Protein AF-0000000082699876 (afdb_homodimer)

Structure (mmCIF, N/CA/C/O backbone):
data_AF-0000000082699876-model_v1
#
loop_
_entity.id
_entity.type
_entity.pdbx_description
1 polymer 'Avidin-related protein 4/5-like'
#
loop_
_atom_site.group_PDB
_atom_site.id
_atom_site.type_symbol
_atom_site.label_atom_id
_atom_site.label_alt_id
_atom_site.label_comp_id
_atom_site.label_asym_id
_atom_site.label_entity_id
_atom_site.label_seq_id
_atom_site.pdbx_PDB_ins_code
_atom_site.Cartn_x
_atom_site.Cartn_y
_atom_site.Cartn_z
_atom_site.occupancy
_atom_site.B_iso_or_equiv
_atom_site.auth_seq_id
_atom_site.auth_comp_id
_atom_site.auth_asym_id
_atom_site.auth_atom_id
_atom_site.pdbx_PDB_model_num
ATOM 1 N N . MET A 1 1 ? -11.57 83.875 20.734 1 40.06 1 MET A N 1
ATOM 2 C CA . MET A 1 1 ? -11.852 82.5 21.109 1 40.06 1 MET A CA 1
ATOM 3 C C . MET A 1 1 ? -11.359 81.5 20.016 1 40.06 1 MET A C 1
ATOM 5 O O . MET A 1 1 ? -11.867 81.562 18.906 1 40.06 1 MET A O 1
ATOM 9 N N . VAL A 1 2 ? -9.969 81.25 19.984 1 51.59 2 VAL A N 1
ATOM 10 C CA . VAL A 1 2 ? -9.18 80.438 19.047 1 51.59 2 VAL A CA 1
ATOM 11 C C . VAL A 1 2 ? -9.547 79 19.203 1 51.59 2 VAL A C 1
ATOM 13 O O . VAL A 1 2 ? -9.469 78.438 20.297 1 51.59 2 VAL A O 1
ATOM 16 N N . CYS A 1 3 ? -10.578 78.5 18.5 1 47.03 3 CYS A N 1
ATOM 17 C CA . CYS A 1 3 ? -10.992 77.125 18.391 1 47.03 3 CYS A CA 1
ATOM 18 C C . CYS A 1 3 ? -9.828 76.25 17.953 1 47.03 3 CYS A C 1
ATOM 20 O O . CYS A 1 3 ? -9.312 76.375 16.844 1 47.03 3 CYS A O 1
ATOM 22 N N . MET A 1 4 ? -8.977 75.812 18.906 1 51.44 4 MET A N 1
ATOM 23 C CA . MET A 1 4 ? -7.906 74.875 18.625 1 51.44 4 MET A CA 1
ATOM 24 C C . MET A 1 4 ? -8.469 73.562 18.078 1 51.44 4 MET A C 1
ATOM 26 O O . MET A 1 4 ? -9.32 72.938 18.719 1 51.44 4 MET A O 1
ATOM 30 N N . PHE A 1 5 ? -8.602 73.375 16.766 1 53.78 5 PHE A N 1
ATOM 31 C CA . PHE A 1 5 ? -8.891 72.062 16.109 1 53.78 5 PHE A CA 1
ATOM 32 C C . PHE A 1 5 ? -7.887 71 16.547 1 53.78 5 PHE A C 1
ATOM 34 O O . PHE A 1 5 ? -6.68 71.188 16.391 1 53.78 5 PHE A O 1
ATOM 41 N N . GLN A 1 6 ? -8.242 70.25 17.562 1 56.78 6 GLN A N 1
ATOM 42 C CA . GLN A 1 6 ? -7.434 69.062 17.922 1 56.78 6 GLN A CA 1
ATOM 43 C C . GLN A 1 6 ? -7.445 68 16.797 1 56.78 6 GLN A C 1
ATOM 45 O O . GLN A 1 6 ? -8.508 67.625 16.344 1 56.78 6 GLN A O 1
ATOM 50 N N . LEU A 1 7 ? -6.418 68 15.945 1 53.34 7 LEU A N 1
ATOM 51 C CA . LEU A 1 7 ? -6.195 66.875 15 1 53.34 7 LEU A CA 1
ATOM 52 C C . LEU A 1 7 ? -6.07 65.562 15.734 1 53.34 7 LEU A C 1
ATOM 54 O O . LEU A 1 7 ? -5.156 65.375 16.547 1 53.34 7 LEU A O 1
ATOM 58 N N . SER A 1 8 ? -7.188 64.875 15.961 1 60.28 8 SER A N 1
ATOM 59 C CA . SER A 1 8 ? -7.082 63.5 16.453 1 60.28 8 SER A CA 1
ATOM 60 C C . SER A 1 8 ? -6.324 62.625 15.453 1 60.28 8 SER A C 1
ATOM 62 O O . SER A 1 8 ? -6.715 62.531 14.297 1 60.28 8 SER A O 1
ATOM 64 N N . SER A 1 9 ? -5.047 62.469 15.625 1 58.94 9 SER A N 1
ATOM 65 C CA . SER A 1 9 ? -4.289 61.469 14.859 1 58.94 9 SER A CA 1
ATOM 66 C C . SER A 1 9 ? -4.848 60.062 15.055 1 58.94 9 SER A C 1
ATOM 68 O O . SER A 1 9 ? -4.84 59.531 16.172 1 58.94 9 SER A O 1
ATOM 70 N N . PHE A 1 10 ? -5.758 59.625 14.211 1 60.97 10 PHE A N 1
ATOM 71 C CA . PHE A 1 10 ? -6.16 58.219 14.18 1 60.97 10 PHE A CA 1
ATOM 72 C C . PHE A 1 10 ? -4.957 57.312 13.93 1 60.97 10 PHE A C 1
ATOM 74 O O . PHE A 1 10 ? -4.348 57.375 12.859 1 60.97 10 PHE A O 1
ATOM 81 N N . LEU A 1 11 ? -4.293 56.812 14.938 1 59.47 11 LEU A N 1
ATOM 82 C CA . LEU A 1 11 ? -3.287 55.75 14.805 1 59.47 11 LEU A CA 1
ATOM 83 C C . LEU A 1 11 ? -3.883 54.5 14.164 1 59.47 11 LEU A C 1
ATOM 85 O O . LEU A 1 11 ? -4.758 53.875 14.742 1 59.47 11 LEU A O 1
ATOM 89 N N . TRP A 1 12 ? -3.791 54.344 12.797 1 59.5 12 TRP A N 1
ATOM 90 C CA . TRP A 1 12 ? -4.109 53.094 12.117 1 59.5 12 TRP A CA 1
ATOM 91 C C . TRP A 1 12 ? -3.291 51.938 12.68 1 59.5 12 TRP A C 1
ATOM 93 O O . TRP A 1 12 ? -2.064 51.938 12.555 1 59.5 12 TRP A O 1
ATOM 103 N N . LEU A 1 13 ? -3.738 51.281 13.742 1 59.72 13 LEU A N 1
ATOM 104 C CA . LEU A 1 13 ? -3.109 50.031 14.156 1 59.72 13 LEU A CA 1
ATOM 105 C C . LEU A 1 13 ? -3.109 49.031 13.016 1 59.72 13 LEU A C 1
ATOM 107 O O . LEU A 1 13 ? -4.168 48.531 12.625 1 59.72 13 LEU A O 1
ATOM 111 N N . VAL A 1 14 ? -2.062 49 12.102 1 56.41 14 VAL A N 1
ATOM 112 C CA . VAL A 1 14 ? -1.816 47.906 11.156 1 56.41 14 VAL A CA 1
ATOM 113 C C . VAL A 1 14 ? -1.654 46.594 11.914 1 56.41 14 VAL A C 1
ATOM 115 O O . VAL A 1 14 ? -0.656 46.375 12.602 1 56.41 14 VAL A O 1
ATOM 118 N N . THR A 1 15 ? -2.725 45.875 12.258 1 54.75 15 THR A N 1
ATOM 119 C CA . THR A 1 15 ? -2.619 44.5 12.719 1 54.75 15 THR A CA 1
ATOM 120 C C . THR A 1 15 ? -1.928 43.625 11.672 1 54.75 15 THR A C 1
ATOM 122 O O . THR A 1 15 ? -2.463 43.406 10.586 1 54.75 15 THR A O 1
ATOM 125 N N . LEU A 1 16 ? -0.642 43.531 11.703 1 47.28 16 LEU A N 1
ATOM 126 C CA . LEU A 1 16 ? 0.068 42.469 10.961 1 47.28 16 LEU A CA 1
ATOM 127 C C . LEU A 1 16 ? -0.505 41.094 11.266 1 47.28 16 LEU A C 1
ATOM 129 O O . LEU A 1 16 ? -0.322 40.594 12.359 1 47.28 16 LEU A O 1
ATOM 133 N N . PHE A 1 17 ? -1.577 40.75 10.57 1 44.5 17 PHE A N 1
ATOM 134 C CA . PHE A 1 17 ? -1.93 39.312 10.578 1 44.5 17 PHE A CA 1
ATOM 135 C C . PHE A 1 17 ? -0.742 38.469 10.148 1 44.5 17 PHE A C 1
ATOM 137 O O . PHE A 1 17 ? -0.375 38.438 8.977 1 44.5 17 PHE A O 1
ATOM 144 N N . PHE A 1 18 ? 0.203 38.125 11.023 1 46.34 18 PHE A N 1
ATOM 145 C CA . PHE A 1 18 ? 1.045 36.969 10.734 1 46.34 18 PHE A CA 1
ATOM 146 C C . PHE A 1 18 ? 0.197 35.781 10.305 1 46.34 18 PHE A C 1
ATOM 148 O O . PHE A 1 18 ? -0.49 35.156 11.133 1 46.34 18 PHE A O 1
ATOM 155 N N . THR A 1 19 ? -0.203 35.781 9.133 1 42.53 19 THR A N 1
ATOM 156 C CA . THR A 1 19 ? -0.641 34.469 8.648 1 42.53 19 THR A CA 1
ATOM 157 C C . THR A 1 19 ? 0.416 33.406 8.93 1 42.53 19 THR A C 1
ATOM 159 O O . THR A 1 19 ? 1.52 33.469 8.383 1 42.53 19 THR A O 1
ATOM 162 N N . ALA A 1 20 ? 0.592 32.938 10.102 1 42.72 20 ALA A N 1
ATOM 163 C CA . ALA A 1 20 ? 1.341 31.688 10.242 1 42.72 20 ALA A CA 1
ATOM 164 C C . ALA A 1 20 ? 1.081 30.75 9.062 1 42.72 20 ALA A C 1
ATOM 166 O O . ALA A 1 20 ? -0.055 30.328 8.836 1 42.72 20 ALA A O 1
ATOM 167 N N . GLU A 1 21 ? 1.691 30.969 7.93 1 45.06 21 GLU A N 1
ATOM 168 C CA . GLU A 1 21 ? 1.632 29.859 6.977 1 45.06 21 GLU A CA 1
ATOM 169 C C . GLU A 1 21 ? 1.585 28.516 7.691 1 45.06 21 GLU A C 1
ATOM 171 O O . GLU A 1 21 ? 2.486 28.188 8.461 1 45.06 21 GLU A O 1
ATOM 176 N N . ALA A 1 22 ? 0.496 28.172 8.258 1 47.69 22 ALA A N 1
ATOM 177 C CA . ALA A 1 22 ? 0.372 26.844 8.844 1 47.69 22 ALA A CA 1
ATOM 178 C C . ALA A 1 22 ? 1.311 25.844 8.156 1 47.69 22 ALA A C 1
ATOM 180 O O . ALA A 1 22 ? 1.319 25.734 6.926 1 47.69 22 ALA A O 1
ATOM 181 N N . ASN A 1 23 ? 2.57 25.719 8.477 1 53.69 23 ASN A N 1
ATOM 182 C CA . ASN A 1 23 ? 3.615 24.812 8.008 1 53.69 23 ASN A CA 1
ATOM 183 C C . ASN A 1 23 ? 3.037 23.484 7.539 1 53.69 23 ASN A C 1
ATOM 185 O O . ASN A 1 23 ? 2.9 22.547 8.328 1 53.69 23 ASN A O 1
ATOM 189 N N . THR A 1 24 ? 2.152 23.469 6.488 1 73.5 24 THR A N 1
ATOM 190 C CA . THR A 1 24 ? 1.557 22.281 5.871 1 73.5 24 THR A CA 1
ATOM 191 C C . THR A 1 24 ? 2.637 21.359 5.312 1 73.5 24 THR A C 1
ATOM 193 O O . THR A 1 24 ? 3.57 21.828 4.648 1 73.5 24 THR A O 1
ATOM 196 N N . CYS A 1 25 ? 2.869 20.234 5.848 1 88.12 25 CYS A N 1
ATOM 197 C CA . CYS A 1 25 ? 3.803 19.219 5.387 1 88.12 25 CYS A CA 1
ATOM 198 C C . CYS A 1 25 ? 3.494 18.797 3.953 1 88.12 25 CYS A C 1
ATOM 200 O O . CYS A 1 25 ? 2.33 18.625 3.592 1 88.12 25 CYS A O 1
ATOM 202 N N . ASN A 1 26 ? 4.512 18.891 3.098 1 90.19 26 ASN A N 1
ATOM 203 C CA . ASN A 1 26 ? 4.438 18.484 1.695 1 90.19 26 ASN A CA 1
ATOM 204 C C . ASN A 1 26 ? 5.23 17.203 1.431 1 90.19 26 ASN A C 1
ATOM 206 O O . ASN A 1 26 ? 6.422 17.141 1.728 1 90.19 26 ASN A O 1
ATOM 210 N N . VAL A 1 27 ? 4.656 16.219 0.751 1 95.25 27 VAL A N 1
ATOM 211 C CA . VAL A 1 27 ? 5.289 14.922 0.549 1 95.25 27 VAL A CA 1
ATOM 212 C C . VAL A 1 27 ? 6.285 15.008 -0.604 1 95.25 27 VAL A C 1
ATOM 214 O O . VAL A 1 27 ? 7.191 14.172 -0.712 1 95.25 27 VAL A O 1
ATOM 217 N N . THR A 1 28 ? 6.129 16 -1.494 1 95.88 28 THR A N 1
ATOM 218 C CA . THR A 1 28 ? 7.066 16.172 -2.598 1 95.88 28 THR A CA 1
ATOM 219 C C . THR A 1 28 ? 8.469 16.469 -2.074 1 95.88 28 THR A C 1
ATOM 221 O O . THR A 1 28 ? 8.641 17.359 -1.233 1 95.88 28 THR A O 1
ATOM 224 N N . GLY A 1 29 ? 9.438 15.711 -2.549 1 96.88 29 GLY A N 1
ATOM 225 C CA . GLY A 1 29 ? 10.812 15.922 -2.133 1 96.88 29 GLY A CA 1
ATOM 226 C C . GLY A 1 29 ? 11.641 14.648 -2.152 1 96.88 29 GLY A C 1
ATOM 227 O O . GLY A 1 29 ? 11.188 13.609 -2.643 1 96.88 29 GLY A O 1
ATOM 228 N N . THR A 1 30 ? 12.883 14.781 -1.793 1 98.38 30 THR A N 1
ATOM 229 C CA . THR A 1 30 ? 13.781 13.656 -1.585 1 98.38 30 THR A CA 1
ATOM 230 C C . THR A 1 30 ? 13.898 13.32 -0.1 1 98.38 30 THR A C 1
ATOM 232 O O . THR A 1 30 ? 14.18 14.203 0.718 1 98.38 30 THR A O 1
ATOM 235 N N . TRP A 1 31 ? 13.672 12.102 0.181 1 98.56 31 TRP A N 1
ATOM 236 C CA . TRP A 1 31 ? 13.578 11.641 1.561 1 98.56 31 TRP A CA 1
ATOM 237 C C . TRP A 1 31 ? 14.547 10.492 1.818 1 98.56 31 TRP A C 1
ATOM 239 O O . TRP A 1 31 ? 14.797 9.672 0.934 1 98.56 31 TRP A O 1
ATOM 249 N N . GLN A 1 32 ? 15.047 10.398 3.012 1 98.75 32 GLN A N 1
ATOM 250 C CA . GLN A 1 32 ? 15.891 9.297 3.439 1 98.75 32 GLN A CA 1
ATOM 251 C C . GLN A 1 32 ? 15.359 8.648 4.715 1 98.75 32 GLN A C 1
ATOM 253 O O . GLN A 1 32 ? 14.945 9.352 5.641 1 98.75 32 GLN A O 1
ATOM 258 N N . ASN A 1 33 ? 15.305 7.301 4.684 1 98.5 33 ASN A N 1
ATOM 259 C CA . ASN A 1 33 ? 14.906 6.648 5.93 1 98.5 33 ASN A CA 1
ATOM 260 C C . ASN A 1 33 ? 16.125 6.219 6.746 1 98.5 33 ASN A C 1
ATOM 262 O O . ASN A 1 33 ? 17.266 6.477 6.359 1 98.5 33 ASN A O 1
ATOM 266 N N . ASP A 1 34 ? 15.859 5.574 7.934 1 97.19 34 ASP A N 1
ATOM 267 C CA . ASP A 1 34 ? 16.906 5.234 8.883 1 97.19 34 ASP A CA 1
ATOM 268 C C . ASP A 1 34 ? 17.828 4.152 8.32 1 97.19 34 ASP A C 1
ATOM 270 O O . ASP A 1 34 ? 18.953 3.984 8.789 1 97.19 34 ASP A O 1
ATOM 274 N N . LEU A 1 35 ? 17.359 3.41 7.348 1 97.69 35 LEU A N 1
ATOM 275 C CA . LEU A 1 35 ? 18.141 2.33 6.77 1 97.69 35 LEU A CA 1
ATOM 276 C C . LEU A 1 35 ? 19.031 2.848 5.645 1 97.69 35 LEU A C 1
ATOM 278 O O . LEU A 1 35 ? 19.797 2.086 5.051 1 97.69 35 LEU A O 1
ATOM 282 N N . GLY A 1 36 ? 18.828 4.156 5.289 1 98.25 36 GLY A N 1
ATOM 283 C CA . GLY A 1 36 ? 19.656 4.773 4.27 1 98.25 36 GLY A CA 1
ATOM 284 C C . GLY A 1 36 ? 19.016 4.758 2.891 1 98.25 36 GLY A C 1
ATOM 285 O O . GLY A 1 36 ? 19.625 5.199 1.914 1 98.25 36 GLY A O 1
ATOM 286 N N . SER A 1 37 ? 17.797 4.219 2.752 1 98.75 37 SER A N 1
ATOM 287 C CA . SER A 1 37 ? 17.094 4.199 1.479 1 98.75 37 SER A CA 1
ATOM 288 C C . SER A 1 37 ? 16.641 5.598 1.077 1 98.75 37 SER A C 1
ATOM 290 O O . SER A 1 37 ? 16.375 6.438 1.938 1 98.75 37 SER A O 1
ATOM 292 N N . ILE A 1 38 ? 16.562 5.82 -0.218 1 98.88 38 ILE A N 1
ATOM 293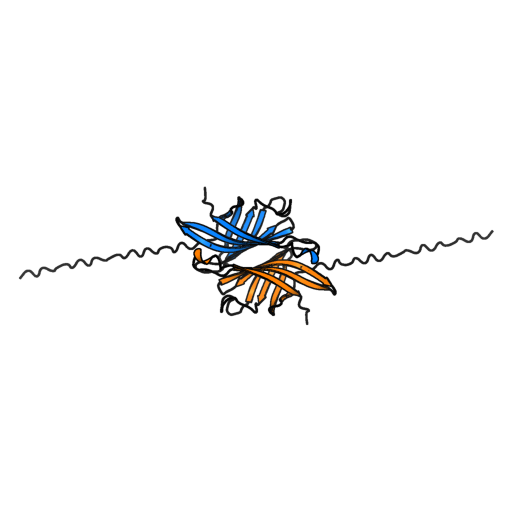 C CA . ILE A 1 38 ? 16.203 7.133 -0.75 1 98.88 38 ILE A CA 1
ATOM 294 C C . ILE A 1 38 ? 14.875 7.039 -1.498 1 98.88 38 ILE A C 1
ATOM 296 O O . ILE A 1 38 ? 14.711 6.195 -2.381 1 98.88 38 ILE A O 1
ATOM 300 N N . LEU A 1 39 ? 14 7.914 -1.059 1 98.88 39 LEU A N 1
ATOM 301 C CA . LEU A 1 39 ? 12.664 8.047 -1.631 1 98.88 39 LEU A CA 1
ATOM 302 C C . LEU A 1 39 ? 12.484 9.422 -2.262 1 98.88 39 LEU A C 1
ATOM 304 O O . LEU A 1 39 ? 12.617 10.445 -1.585 1 98.88 39 LEU A O 1
ATOM 308 N N . LYS A 1 40 ? 12.242 9.43 -3.543 1 98.75 40 LYS A N 1
ATOM 309 C CA . LYS A 1 40 ? 11.898 10.664 -4.242 1 98.75 40 LYS A CA 1
ATOM 310 C C . LYS A 1 40 ? 10.422 10.672 -4.656 1 98.75 40 LYS A C 1
ATOM 312 O O . LYS A 1 40 ? 9.969 9.766 -5.363 1 98.75 40 LYS A O 1
ATOM 317 N N . LEU A 1 41 ? 9.758 11.68 -4.219 1 98.38 41 LEU A N 1
ATOM 318 C CA . LEU A 1 41 ? 8.328 11.742 -4.5 1 98.38 41 LEU A CA 1
ATOM 319 C C . LEU A 1 41 ? 7.965 13.07 -5.152 1 98.38 41 LEU A C 1
ATOM 321 O O . LEU A 1 41 ? 8.508 14.117 -4.789 1 98.38 41 LEU A O 1
ATOM 325 N N . SER A 1 42 ? 7.055 13.008 -6.039 1 97.75 42 SER A N 1
ATOM 326 C CA . SER A 1 42 ? 6.363 14.164 -6.613 1 97.75 42 SER A CA 1
ATOM 327 C C . SER A 1 42 ? 4.855 13.945 -6.641 1 97.75 42 SER A C 1
ATOM 329 O O . SER A 1 42 ? 4.387 12.867 -7.016 1 97.75 42 SER A O 1
ATOM 331 N N . VAL A 1 43 ? 4.129 14.977 -6.223 1 95.62 43 VAL A N 1
ATOM 332 C CA . VAL A 1 43 ? 2.672 14.922 -6.23 1 95.62 43 VAL A CA 1
ATOM 333 C C . VAL A 1 43 ? 2.129 15.859 -7.309 1 95.62 43 VAL A C 1
ATOM 335 O O . VAL A 1 43 ? 2.545 17.016 -7.398 1 95.62 43 VAL A O 1
ATOM 338 N N . ASP A 1 44 ? 1.232 15.336 -8.055 1 91.31 44 ASP A N 1
ATOM 339 C CA . ASP A 1 44 ? 0.664 16.203 -9.094 1 91.31 44 ASP A CA 1
ATOM 340 C C . ASP A 1 44 ? -0.662 16.797 -8.633 1 91.31 44 ASP A C 1
ATOM 342 O O . ASP A 1 44 ? -1.05 16.656 -7.473 1 91.31 44 ASP A O 1
ATOM 346 N N . GLN A 1 45 ? -1.288 17.516 -9.523 1 83.06 45 GLN A N 1
ATOM 347 C CA . GLN A 1 45 ? -2.514 18.219 -9.188 1 83.06 45 GLN A CA 1
ATOM 348 C C . GLN A 1 45 ? -3.648 17.25 -8.875 1 83.06 45 GLN A C 1
ATOM 350 O O . GLN A 1 45 ? -4.586 17.594 -8.148 1 83.06 45 GLN A O 1
ATOM 355 N N . GLY A 1 46 ? -3.564 16.047 -9.391 1 82.12 46 GLY A N 1
ATOM 356 C CA . GLY A 1 46 ? -4.582 15.023 -9.156 1 82.12 46 GLY A CA 1
ATOM 357 C C . GLY A 1 46 ? -4.32 14.195 -7.918 1 82.12 46 GLY A C 1
ATOM 358 O O . GLY A 1 46 ? -4.945 13.148 -7.727 1 82.12 46 GLY A O 1
ATOM 359 N N . MET A 1 47 ? -3.283 14.547 -7.113 1 89.62 47 MET A N 1
ATOM 360 C CA . MET A 1 47 ? -2.908 13.914 -5.855 1 89.62 47 MET A CA 1
ATOM 361 C C . MET A 1 47 ? -2.281 12.547 -6.098 1 89.62 47 MET A C 1
ATOM 363 O O . MET A 1 47 ? -2.258 11.695 -5.203 1 89.62 47 MET A O 1
ATOM 367 N N . PHE A 1 48 ? -1.94 12.414 -7.328 1 95.25 48 PHE A N 1
ATOM 368 C CA . PHE A 1 48 ? -1.163 11.234 -7.664 1 95.25 48 PHE A CA 1
ATOM 369 C C . PHE A 1 48 ? 0.302 11.422 -7.289 1 95.25 48 PHE A C 1
ATOM 371 O O . PHE A 1 48 ? 0.866 12.5 -7.484 1 95.25 48 PHE A O 1
ATOM 378 N N . ILE A 1 49 ? 0.844 10.375 -6.77 1 97.56 49 ILE A N 1
ATOM 379 C CA . ILE A 1 49 ? 2.242 10.375 -6.352 1 97.56 49 ILE A CA 1
ATOM 380 C C . ILE A 1 49 ? 3.076 9.562 -7.336 1 97.56 49 ILE A C 1
ATOM 382 O O . ILE A 1 49 ? 2.711 8.438 -7.684 1 97.56 49 ILE A O 1
ATOM 386 N N . GLU A 1 50 ? 4.102 10.125 -7.773 1 97.62 50 GLU A N 1
ATOM 387 C CA . GLU A 1 50 ? 5.102 9.422 -8.57 1 97.62 50 GLU A CA 1
ATOM 388 C C . GLU A 1 50 ? 6.508 9.672 -8.031 1 97.62 50 GLU A C 1
ATOM 390 O O . GLU A 1 50 ? 6.75 10.664 -7.34 1 97.62 50 GLU A O 1
ATOM 395 N N . GLY A 1 51 ? 7.402 8.766 -8.383 1 98.19 51 GLY A N 1
ATOM 396 C CA . GLY A 1 51 ? 8.781 8.938 -7.965 1 98.19 51 GLY A CA 1
ATOM 397 C C . GLY A 1 51 ? 9.617 7.676 -8.109 1 98.19 51 GLY A C 1
ATOM 398 O O . GLY A 1 51 ? 9.391 6.883 -9.023 1 98.19 51 GLY A O 1
ATOM 399 N N . SER A 1 52 ? 10.609 7.621 -7.25 1 98.69 52 SER A N 1
ATOM 400 C CA . SER A 1 52 ? 11.508 6.469 -7.254 1 98.69 52 SER A CA 1
ATOM 401 C C . SER A 1 52 ? 11.969 6.121 -5.844 1 98.69 52 SER A C 1
ATOM 403 O O . SER A 1 52 ? 12.016 6.988 -4.969 1 98.69 52 SER A O 1
ATOM 405 N N . PHE A 1 53 ? 12.18 4.945 -5.715 1 98.81 53 PHE A N 1
ATOM 406 C CA . PHE A 1 53 ? 12.711 4.43 -4.457 1 98.81 53 PHE A CA 1
ATOM 407 C C . PHE A 1 53 ? 13.992 3.643 -4.691 1 98.81 53 PHE A C 1
ATOM 409 O O . PHE A 1 53 ? 14.016 2.695 -5.48 1 98.81 53 PHE A O 1
ATOM 416 N N . HIS A 1 54 ? 15.023 4.051 -4.059 1 98.81 54 HIS A N 1
ATOM 417 C CA . HIS A 1 54 ? 16.281 3.311 -3.994 1 98.81 54 HIS A CA 1
ATOM 418 C C . HIS A 1 54 ? 16.484 2.701 -2.613 1 98.81 54 HIS A C 1
ATOM 420 O O . HIS A 1 54 ? 16.75 3.424 -1.646 1 98.81 54 HIS A O 1
ATOM 426 N N . THR A 1 55 ? 16.469 1.406 -2.52 1 98.75 55 THR A N 1
ATOM 427 C CA . THR A 1 55 ? 16.547 0.739 -1.225 1 98.75 55 THR A CA 1
ATOM 428 C C . THR A 1 55 ? 17.984 0.357 -0.902 1 98.75 55 THR A C 1
ATOM 430 O O . THR A 1 55 ? 18.75 -0.036 -1.792 1 98.75 55 THR A O 1
ATOM 433 N N . MET A 1 56 ? 18.281 0.417 0.406 1 98.19 56 MET A N 1
ATOM 434 C CA . MET A 1 56 ? 19.594 -0.037 0.86 1 98.19 56 MET A CA 1
ATOM 435 C C . MET A 1 56 ? 19.516 -1.442 1.447 1 98.19 56 MET A C 1
ATOM 437 O O . MET A 1 56 ? 20.531 -2.016 1.845 1 98.19 56 MET A O 1
ATOM 441 N N . VAL A 1 57 ? 18.281 -2.033 1.493 1 97.44 57 VAL A N 1
ATOM 442 C CA . VAL A 1 57 ? 18.141 -3.342 2.127 1 97.44 57 VAL A CA 1
ATOM 443 C C . VAL A 1 57 ? 17.281 -4.25 1.257 1 97.44 57 VAL A C 1
ATOM 445 O O . VAL A 1 57 ? 16.484 -3.77 0.441 1 97.44 57 VAL A O 1
ATOM 448 N N . GLU A 1 58 ? 17.438 -5.535 1.332 1 96.12 58 GLU A N 1
ATOM 449 C CA . GLU A 1 58 ? 16.641 -6.574 0.695 1 96.12 58 GLU A CA 1
ATOM 450 C C . GLU A 1 58 ? 16.547 -7.82 1.571 1 96.12 58 GLU A C 1
ATOM 452 O O . GLU A 1 58 ? 17.469 -8.109 2.342 1 96.12 58 GLU A O 1
ATOM 457 N N . THR A 1 59 ? 15.461 -8.484 1.48 1 94.19 59 THR A N 1
ATOM 458 C CA . THR A 1 59 ? 15.211 -9.664 2.309 1 94.19 59 THR A CA 1
ATOM 459 C C . THR A 1 59 ? 16.109 -10.828 1.88 1 94.19 59 THR A C 1
ATOM 461 O O . THR A 1 59 ? 16.453 -11.68 2.695 1 94.19 59 THR A O 1
ATOM 464 N N . SER A 1 60 ? 16.328 -10.977 0.625 1 92.62 60 SER A N 1
ATOM 465 C CA . SER A 1 60 ? 17.234 -11.953 0.034 1 92.62 60 SER A CA 1
ATOM 466 C C . SER A 1 60 ? 17.938 -11.375 -1.193 1 92.62 60 SER A C 1
ATOM 468 O O . SER A 1 60 ? 17.438 -10.445 -1.823 1 92.62 60 SER A O 1
ATOM 470 N N . LYS A 1 61 ? 19.031 -11.961 -1.404 1 92.12 61 LYS A N 1
ATOM 471 C CA . LYS A 1 61 ? 19.828 -11.453 -2.525 1 92.12 61 LYS A CA 1
ATOM 472 C C . LYS A 1 61 ? 18.984 -11.406 -3.803 1 92.12 61 LYS A C 1
ATOM 474 O O . LYS A 1 61 ? 18.422 -12.422 -4.219 1 92.12 61 LYS A O 1
ATOM 479 N N . GLY A 1 62 ? 18.844 -10.242 -4.371 1 94.12 62 GLY A N 1
ATOM 480 C CA . GLY A 1 62 ? 18.188 -10.094 -5.66 1 94.12 62 GLY A CA 1
ATOM 481 C C . GLY A 1 62 ? 16.703 -9.805 -5.547 1 94.12 62 GLY A C 1
ATOM 482 O O . GLY A 1 62 ? 16.047 -9.508 -6.547 1 94.12 62 GLY A O 1
ATOM 483 N N . SER A 1 63 ? 16.156 -9.82 -4.336 1 92.69 63 SER A N 1
ATOM 484 C CA . SER A 1 63 ? 14.719 -9.664 -4.164 1 92.69 63 SER A CA 1
ATOM 485 C C . SER A 1 63 ? 14.273 -8.25 -4.543 1 92.69 63 SER A C 1
ATOM 487 O O . SER A 1 63 ? 13.117 -8.039 -4.914 1 92.69 63 SER A O 1
ATOM 489 N N . ALA A 1 64 ? 15.148 -7.289 -4.473 1 95.75 64 ALA A N 1
ATOM 490 C CA . ALA A 1 64 ? 14.82 -5.918 -4.863 1 95.75 64 ALA A CA 1
ATOM 491 C C . ALA A 1 64 ? 15.242 -5.641 -6.301 1 95.75 64 ALA A C 1
ATO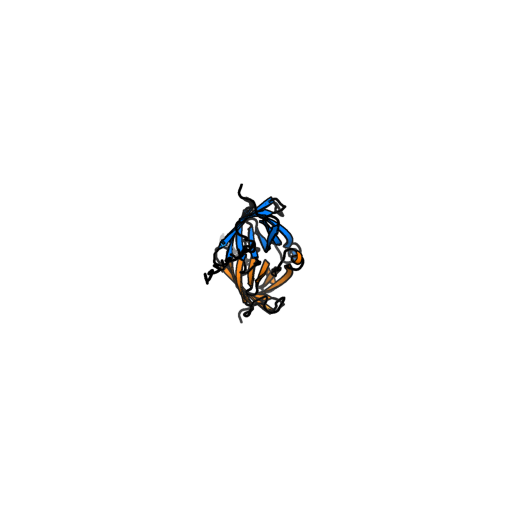M 493 O O . ALA A 1 64 ? 15.023 -4.543 -6.82 1 95.75 64 ALA A O 1
ATOM 494 N N . GLY A 1 65 ? 15.922 -6.582 -6.996 1 95.62 65 GLY A N 1
ATOM 495 C CA . GLY A 1 65 ? 16.469 -6.379 -8.328 1 95.62 65 GLY A CA 1
ATOM 496 C C . GLY A 1 65 ? 17.906 -5.91 -8.312 1 95.62 65 GLY A C 1
ATOM 497 O O . GLY A 1 65 ? 18.422 -5.5 -7.27 1 95.62 65 GLY A O 1
ATOM 498 N N . SER A 1 66 ? 18.469 -5.891 -9.477 1 94.94 66 SER A N 1
ATOM 499 C CA . SER A 1 66 ? 19.891 -5.609 -9.594 1 94.94 66 SER A CA 1
ATOM 500 C C . SER A 1 66 ? 20.188 -4.145 -9.281 1 94.94 66 SER A C 1
ATOM 502 O O . SER A 1 66 ? 21.234 -3.826 -8.703 1 94.94 66 SER A O 1
ATOM 504 N N . THR A 1 67 ? 19.312 -3.264 -9.633 1 95.5 67 THR A N 1
ATOM 505 C CA . THR A 1 67 ? 19.562 -1.839 -9.445 1 95.5 67 THR A CA 1
ATOM 506 C C . THR A 1 67 ? 19.125 -1.397 -8.047 1 95.5 67 THR A C 1
ATOM 508 O O . THR A 1 67 ? 19.469 -0.301 -7.602 1 95.5 67 THR A O 1
ATOM 511 N N . LYS A 1 68 ? 18.312 -2.25 -7.395 1 97.06 68 LYS A N 1
ATOM 512 C CA . LYS A 1 68 ? 17.734 -1.962 -6.082 1 97.06 68 LYS A CA 1
ATOM 513 C C . LYS A 1 68 ? 16.953 -0.657 -6.102 1 97.06 68 LYS A C 1
ATOM 515 O O . LYS A 1 68 ? 16.938 0.079 -5.113 1 97.06 68 LYS A O 1
ATOM 520 N N . ALA A 1 69 ? 16.453 -0.291 -7.238 1 98 69 ALA A N 1
ATOM 521 C CA . ALA A 1 69 ? 15.625 0.898 -7.453 1 98 69 ALA A CA 1
ATOM 522 C C . ALA A 1 69 ? 14.43 0.583 -8.344 1 98 69 ALA A C 1
ATOM 524 O O . ALA A 1 69 ? 14.5 -0.29 -9.211 1 98 69 ALA A O 1
ATOM 525 N N . SER A 1 70 ? 13.359 1.215 -8.086 1 97.94 70 SER A N 1
ATOM 526 C CA . SER A 1 70 ? 12.172 1.056 -8.922 1 97.94 70 SER A CA 1
ATOM 527 C C . SER A 1 70 ? 11.258 2.27 -8.812 1 97.94 70 SER A C 1
ATOM 529 O O . SER A 1 70 ? 11.484 3.152 -7.98 1 97.94 70 SER A O 1
ATOM 531 N N . LYS A 1 71 ? 10.312 2.365 -9.695 1 97.25 71 LYS A N 1
ATOM 532 C CA . LYS A 1 71 ? 9.336 3.451 -9.727 1 97.25 71 LYS A CA 1
ATOM 533 C C . LYS A 1 71 ? 8.359 3.35 -8.555 1 97.25 71 LYS A C 1
ATOM 535 O O . LYS A 1 71 ? 8.094 2.254 -8.055 1 97.25 71 LYS A O 1
ATOM 540 N N . VAL A 1 72 ? 7.887 4.527 -8.148 1 98.06 72 VAL A N 1
ATOM 541 C CA . VAL A 1 72 ? 6.902 4.652 -7.078 1 98.06 72 VAL A CA 1
ATOM 542 C C . VAL A 1 72 ? 5.598 5.203 -7.637 1 98.06 72 VAL A C 1
ATOM 544 O O . VAL A 1 72 ? 5.605 6.133 -8.453 1 98.06 72 VAL A O 1
ATOM 547 N N . ILE A 1 73 ? 4.488 4.629 -7.199 1 97 73 ILE A N 1
ATOM 548 C CA . ILE A 1 73 ? 3.182 5.195 -7.5 1 97 73 ILE A CA 1
ATOM 549 C C . ILE A 1 73 ? 2.354 5.301 -6.223 1 97 73 ILE A C 1
ATOM 551 O O . ILE A 1 73 ? 2.547 4.523 -5.285 1 97 73 ILE A O 1
ATOM 555 N N . GLY A 1 74 ? 1.502 6.246 -6.18 1 96.75 74 GLY A N 1
ATOM 556 C CA . GLY A 1 74 ? 0.62 6.355 -5.031 1 96.75 74 GLY A CA 1
ATOM 557 C C . GLY A 1 74 ? -0.377 7.492 -5.152 1 96.75 74 GLY A C 1
ATOM 558 O O . GLY A 1 74 ? -0.631 7.988 -6.25 1 96.75 74 GLY A O 1
ATOM 559 N N . PHE A 1 75 ? -0.988 7.723 -3.879 1 96.62 75 PHE A N 1
ATOM 560 C CA . PHE A 1 75 ? -1.971 8.789 -3.725 1 96.62 75 PHE A CA 1
ATOM 561 C C . PHE A 1 75 ? -1.803 9.492 -2.383 1 96.62 75 PHE A C 1
ATOM 563 O O . PHE A 1 75 ? -1.241 8.922 -1.445 1 96.62 75 PHE A O 1
ATOM 570 N N . GLN A 1 76 ? -2.291 10.703 -2.523 1 96.56 76 GLN A N 1
ATOM 571 C CA . GLN A 1 76 ? -2.477 11.445 -1.281 1 96.56 76 GLN A CA 1
ATOM 572 C C . GLN A 1 76 ? -3.861 12.086 -1.224 1 96.56 76 GLN A C 1
ATOM 574 O O . GLN A 1 76 ? -4.387 12.531 -2.244 1 96.56 76 GLN A O 1
ATOM 579 N N . ASN A 1 77 ? -4.398 12.078 -0.07 1 95.06 77 ASN A N 1
ATOM 580 C CA . ASN A 1 77 ? -5.645 12.812 0.11 1 95.06 77 ASN A CA 1
ATOM 581 C C . ASN A 1 77 ? -5.402 14.32 0.17 1 95.06 77 ASN A C 1
ATOM 583 O O . ASN A 1 77 ? -4.254 14.766 0.215 1 95.06 77 ASN A O 1
ATOM 587 N N . VAL A 1 78 ? -6.539 15.008 0.076 1 88.75 78 VAL A N 1
ATOM 588 C CA . VAL A 1 78 ? -6.484 16.453 0.217 1 88.75 78 VAL A CA 1
ATOM 589 C C . VAL A 1 78 ? -6.793 16.844 1.661 1 88.75 78 VAL A C 1
ATOM 591 O O . VAL A 1 78 ? -7.527 16.141 2.359 1 88.75 78 VAL A O 1
ATOM 594 N N . GLY A 1 79 ? -6.168 17.938 2.137 1 84.88 79 GLY A N 1
ATOM 595 C CA . GLY A 1 79 ? -6.461 18.438 3.473 1 84.88 79 GLY A CA 1
ATOM 596 C C . GLY A 1 79 ? -5.242 19 4.18 1 84.88 79 GLY A C 1
ATOM 597 O O . GLY A 1 79 ? -4.191 19.188 3.561 1 84.88 79 GLY A O 1
ATOM 598 N N . ASP A 1 80 ? -5.379 19.234 5.535 1 81.94 80 ASP A N 1
ATOM 599 C CA . ASP A 1 80 ? -4.32 19.875 6.316 1 81.94 80 ASP A CA 1
ATOM 600 C C . ASP A 1 80 ? -3.17 18.906 6.574 1 81.94 80 ASP A C 1
ATOM 602 O O . ASP A 1 80 ? -2 19.281 6.484 1 81.94 80 ASP A O 1
ATOM 606 N N . GLU A 1 81 ? -3.496 17.734 6.953 1 87.69 81 GLU A N 1
ATOM 607 C CA . GLU A 1 81 ? -2.533 16.641 7.148 1 87.69 81 GLU A CA 1
ATOM 608 C C . GLU A 1 81 ? -2.922 15.414 6.34 1 87.69 81 GLU A C 1
ATOM 610 O O . GLU A 1 81 ? -3.375 14.414 6.902 1 87.69 81 GLU A O 1
ATOM 615 N N . PRO A 1 82 ? -2.686 15.555 5.047 1 93.81 82 PRO A N 1
ATOM 616 C CA . PRO A 1 82 ? -3.203 14.492 4.18 1 93.81 82 PRO A CA 1
ATOM 617 C C . PRO A 1 82 ? -2.512 13.148 4.41 1 93.81 82 PRO A C 1
ATOM 619 O O . PRO A 1 82 ? -1.302 13.109 4.645 1 93.81 82 PRO A O 1
ATOM 622 N N . THR A 1 83 ? -3.334 12.094 4.418 1 97.62 83 THR A N 1
ATOM 623 C CA . THR A 1 83 ? -2.777 10.75 4.375 1 97.62 83 THR A CA 1
ATOM 624 C C . THR A 1 83 ? -2.297 10.406 2.971 1 97.62 83 THR A C 1
ATOM 626 O O . THR A 1 83 ? -2.746 11 1.991 1 97.62 83 THR A O 1
ATOM 629 N N . PHE A 1 84 ? -1.365 9.516 2.93 1 98.38 84 PHE A N 1
ATOM 630 C CA . PHE A 1 84 ? -0.867 9.086 1.629 1 98.38 84 PHE A CA 1
ATOM 631 C C . PHE A 1 84 ? -0.562 7.594 1.633 1 98.38 84 PHE A C 1
ATOM 633 O O . PHE A 1 84 ? -0.424 6.984 2.697 1 98.38 84 PHE A O 1
ATOM 640 N N . VAL A 1 85 ? -0.505 7.027 0.526 1 98.75 85 VAL A N 1
ATOM 641 C CA . VAL A 1 85 ? 0.006 5.691 0.245 1 98.75 85 VAL A CA 1
ATOM 642 C C . VAL A 1 85 ? 0.946 5.738 -0.958 1 98.75 85 VAL A C 1
ATOM 644 O O . VAL A 1 85 ? 0.694 6.465 -1.922 1 98.75 85 VAL A O 1
ATOM 647 N N . PHE A 1 86 ? 1.989 4.996 -0.906 1 98.62 86 PHE A N 1
ATOM 648 C CA . PHE A 1 86 ? 2.793 4.754 -2.098 1 98.62 86 PHE A CA 1
ATOM 649 C C . PHE A 1 86 ? 3.309 3.32 -2.125 1 98.62 86 PHE A C 1
ATOM 651 O O . PHE A 1 86 ? 3.418 2.676 -1.079 1 98.62 86 PHE A O 1
ATOM 658 N N . SER A 1 87 ? 3.562 2.83 -3.326 1 98.69 87 SER A N 1
ATOM 659 C CA . SER A 1 87 ? 3.932 1.432 -3.521 1 98.69 87 SER A CA 1
ATOM 660 C C . SER A 1 87 ? 5.09 1.297 -4.504 1 98.69 87 SER A C 1
ATOM 662 O O . SER A 1 87 ? 5.297 2.168 -5.352 1 98.69 87 SER A O 1
ATOM 664 N N . VAL A 1 88 ? 5.777 0.271 -4.398 1 98.19 88 VAL A N 1
ATOM 665 C CA . VAL A 1 88 ? 6.906 -0.074 -5.254 1 98.19 88 VAL A CA 1
ATOM 666 C C . VAL A 1 88 ? 6.809 -1.538 -5.676 1 98.19 88 VAL A C 1
ATOM 668 O O . VAL A 1 88 ? 6.57 -2.416 -4.844 1 98.19 88 VAL A O 1
ATOM 671 N N . CYS A 1 89 ? 6.969 -1.814 -6.957 1 97.12 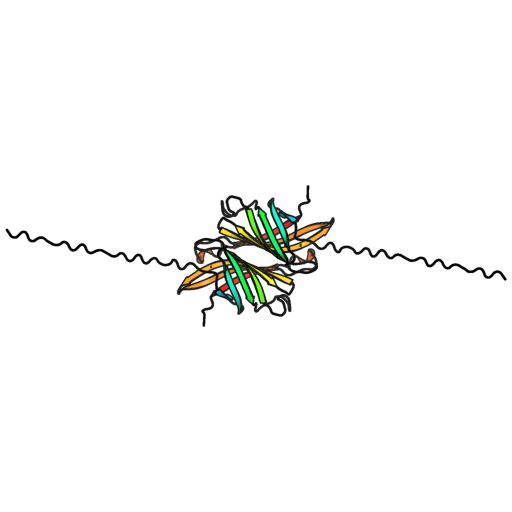89 CYS A N 1
ATOM 672 C CA . CYS A 1 89 ? 7.188 -3.154 -7.492 1 97.12 89 CYS A CA 1
ATOM 673 C C . CYS A 1 89 ? 8.672 -3.404 -7.754 1 97.12 89 CYS A C 1
ATOM 675 O O . CYS A 1 89 ? 9.25 -2.816 -8.672 1 97.12 89 CYS A O 1
ATOM 677 N N . TRP A 1 90 ? 9.172 -4.305 -7 1 97.25 90 TRP A N 1
ATOM 678 C CA . TRP A 1 90 ? 10.602 -4.562 -7.125 1 97.25 90 TRP A CA 1
ATOM 679 C C . TRP A 1 90 ? 10.875 -5.562 -8.242 1 97.25 90 TRP A C 1
ATOM 681 O O . TRP A 1 90 ? 10.141 -6.535 -8.414 1 97.25 90 TRP A O 1
ATOM 691 N N . HIS A 1 91 ? 11.938 -5.414 -8.922 1 95.25 91 HIS A N 1
ATOM 692 C CA . HIS A 1 91 ? 12.242 -6.238 -10.086 1 95.25 91 HIS A CA 1
ATOM 693 C C . HIS A 1 91 ? 12.531 -7.68 -9.68 1 95.25 91 HIS A C 1
ATOM 695 O O . HIS A 1 91 ? 12.477 -8.586 -10.508 1 95.25 91 HIS A O 1
ATOM 701 N N . GLY A 1 92 ? 12.859 -7.871 -8.438 1 95.12 92 GLY A N 1
ATOM 702 C CA . GLY A 1 92 ? 13.102 -9.219 -7.949 1 95.12 92 GLY A CA 1
ATOM 703 C C . GLY A 1 92 ? 11.828 -9.984 -7.645 1 95.12 92 GLY A C 1
ATOM 704 O O . GLY A 1 92 ? 11.875 -11.156 -7.273 1 95.12 92 GLY A O 1
ATOM 705 N N . GLY A 1 93 ? 10.641 -9.344 -7.727 1 95.06 93 GLY A N 1
ATOM 706 C CA . GLY A 1 93 ? 9.391 -10.07 -7.641 1 95.06 93 GLY A CA 1
ATOM 707 C C . GLY A 1 93 ? 8.562 -9.703 -6.418 1 95.06 93 GLY A C 1
ATOM 708 O O . GLY A 1 93 ? 7.402 -10.094 -6.309 1 95.06 93 GLY A O 1
ATOM 709 N N . SER A 1 94 ? 9.109 -8.977 -5.48 1 96.56 94 SER A N 1
ATOM 710 C CA . SER A 1 94 ? 8.383 -8.523 -4.297 1 96.56 94 SER A CA 1
ATOM 711 C C . SER A 1 94 ? 7.707 -7.18 -4.543 1 96.56 94 SER A C 1
ATOM 713 O O . SER A 1 94 ? 8 -6.5 -5.527 1 96.56 94 SER A O 1
ATOM 715 N N . VAL A 1 95 ? 6.797 -6.871 -3.691 1 97.88 95 VAL A N 1
ATOM 716 C CA . VAL A 1 95 ? 6.172 -5.551 -3.703 1 97.88 95 VAL A CA 1
ATOM 717 C C . VAL A 1 95 ? 6.191 -4.957 -2.297 1 97.88 95 VAL A C 1
ATOM 719 O O . VAL A 1 95 ? 6.148 -5.688 -1.307 1 97.88 95 VAL A O 1
ATOM 722 N N . SER A 1 96 ? 6.266 -3.65 -2.225 1 98.44 96 SER A N 1
ATOM 723 C CA . SER A 1 96 ? 6.145 -2.922 -0.966 1 98.44 96 SER A CA 1
ATOM 724 C C . SER A 1 96 ? 5.137 -1.783 -1.083 1 98.44 96 SER A C 1
ATOM 726 O O . SER A 1 96 ? 4.969 -1.205 -2.16 1 98.44 96 SER A O 1
ATOM 728 N N . THR A 1 97 ? 4.555 -1.514 -0.022 1 98.88 97 THR A N 1
ATOM 729 C CA . THR A 1 97 ? 3.658 -0.366 0.068 1 98.88 97 THR A CA 1
ATOM 730 C C . THR A 1 97 ? 3.76 0.292 1.44 1 98.88 97 THR A C 1
ATOM 732 O O . THR A 1 97 ? 4.012 -0.382 2.441 1 98.88 97 THR A O 1
ATOM 735 N N . TRP A 1 98 ? 3.648 1.616 1.479 1 98.88 98 TRP A N 1
ATOM 736 C CA . TRP A 1 98 ? 3.678 2.438 2.684 1 98.88 98 TRP A CA 1
ATOM 737 C C . TRP A 1 98 ? 2.404 3.27 2.807 1 98.88 98 TRP A C 1
ATOM 739 O O . TRP A 1 98 ? 1.953 3.871 1.828 1 98.88 98 TRP A O 1
ATOM 749 N N . ALA A 1 99 ? 1.829 3.27 3.938 1 98.94 99 ALA A N 1
ATOM 750 C CA . ALA A 1 99 ? 0.758 4.199 4.285 1 98.94 99 ALA A CA 1
ATOM 751 C C . ALA A 1 99 ? 1.183 5.121 5.426 1 98.94 99 ALA A C 1
ATOM 753 O O . ALA A 1 99 ? 1.812 4.684 6.387 1 98.94 99 ALA A O 1
ATOM 754 N N . GLY A 1 100 ? 0.856 6.426 5.258 1 98.69 100 GLY A N 1
ATOM 755 C CA . GLY A 1 100 ? 1.334 7.32 6.297 1 98.69 100 GLY A CA 1
ATOM 756 C C . GLY A 1 100 ? 0.821 8.742 6.145 1 98.69 100 GLY A C 1
ATOM 757 O O . GLY A 1 100 ? -0.218 8.969 5.523 1 98.69 100 GLY A O 1
ATOM 758 N N . GLN A 1 101 ? 1.516 9.578 6.844 1 98 101 GLN A N 1
ATOM 759 C CA . GLN A 1 101 ? 1.254 11.016 6.887 1 98 101 GLN A CA 1
ATOM 760 C C . GLN A 1 101 ? 2.547 11.805 7.059 1 98 101 GLN A C 1
ATOM 762 O O . GLN A 1 101 ? 3.502 11.32 7.668 1 98 101 GLN A O 1
ATOM 767 N N . CYS A 1 102 ? 2.48 13.016 6.473 1 97.06 102 CYS A N 1
ATOM 768 C CA . CYS A 1 102 ? 3.58 13.969 6.621 1 97.06 102 CYS A CA 1
ATOM 769 C C . CYS A 1 102 ? 3.326 14.914 7.785 1 97.06 102 CYS A C 1
ATOM 771 O O . CYS A 1 102 ? 2.238 15.484 7.906 1 97.06 102 CYS A O 1
ATOM 773 N N . PHE A 1 103 ? 4.336 15.047 8.648 1 95.62 103 PHE A N 1
ATOM 774 C CA . PHE A 1 103 ? 4.223 15.977 9.766 1 95.62 103 PHE A CA 1
ATOM 775 C C . PHE A 1 103 ? 5.363 16.984 9.758 1 95.62 103 PHE A C 1
ATOM 777 O O . PHE A 1 103 ? 6.516 16.625 9.508 1 95.62 103 PHE A O 1
ATOM 784 N N . GLY A 1 104 ? 4.938 18.203 9.977 1 91.75 104 GLY A N 1
ATOM 785 C CA . GLY A 1 104 ? 5.949 19.203 10.258 1 91.75 104 GLY A CA 1
ATOM 786 C C . GLY A 1 104 ? 6.461 19.156 11.688 1 91.75 104 GLY A C 1
ATOM 787 O O . GLY A 1 104 ? 5.699 18.891 12.617 1 91.75 104 GLY A O 1
ATOM 788 N N . GLN A 1 105 ? 7.711 19.25 11.773 1 84.44 105 GLN A N 1
ATOM 789 C CA . GLN A 1 105 ? 8.336 19.312 13.094 1 84.44 105 GLN A CA 1
ATOM 790 C C . GLN A 1 105 ? 8.859 20.719 13.383 1 84.44 105 GLN A C 1
ATOM 792 O O . GLN A 1 105 ? 8.766 21.609 12.531 1 84.44 105 GLN A O 1
ATOM 797 N N . ALA A 1 106 ? 9.406 20.703 14.578 1 77.75 106 ALA A N 1
ATOM 798 C CA . ALA A 1 106 ? 10.062 21.969 14.922 1 77.75 106 ALA A CA 1
ATOM 799 C C . ALA A 1 106 ? 11.188 22.297 13.938 1 77.75 106 ALA A C 1
ATOM 801 O O . ALA A 1 106 ? 11.672 21.406 13.234 1 77.75 106 ALA A O 1
ATOM 802 N N . ASP A 1 107 ? 11.555 23.547 13.719 1 78.56 107 ASP A N 1
ATOM 803 C CA . ASP A 1 107 ? 12.648 24.031 12.883 1 78.56 107 ASP A CA 1
ATOM 804 C C . ASP A 1 107 ? 12.344 23.828 11.398 1 78.56 107 ASP A C 1
ATOM 806 O O . ASP A 1 107 ? 13.258 23.75 10.578 1 78.56 107 ASP A O 1
ATOM 810 N N . HIS A 1 108 ? 11.172 23.438 11.117 1 76.31 108 HIS A N 1
ATOM 811 C CA . HIS A 1 108 ? 10.688 23.328 9.742 1 76.31 108 HIS A CA 1
ATOM 812 C C . HIS A 1 108 ? 11.055 21.984 9.133 1 76.31 108 HIS A C 1
ATOM 814 O O . HIS A 1 108 ? 11.039 21.828 7.91 1 76.31 108 HIS A O 1
ATOM 820 N N . ALA A 1 109 ? 11.586 21.141 10.094 1 88.56 109 ALA A N 1
ATOM 821 C CA . ALA A 1 109 ? 11.836 19.781 9.602 1 88.56 109 ALA A CA 1
ATOM 822 C C . ALA A 1 109 ? 10.531 19.047 9.32 1 88.56 109 ALA A C 1
ATOM 824 O O . ALA A 1 109 ? 9.508 19.328 9.938 1 88.56 109 ALA A O 1
ATOM 825 N N . GLN A 1 110 ? 10.586 18.234 8.297 1 94.06 110 GLN A N 1
ATOM 826 C CA . GLN A 1 110 ? 9.422 17.422 7.945 1 94.06 110 GLN A CA 1
ATOM 827 C C . GLN A 1 110 ? 9.75 15.938 7.996 1 94.06 110 GLN A C 1
ATOM 829 O O . GLN A 1 110 ? 10.867 15.531 7.656 1 94.06 110 GLN A O 1
ATOM 834 N N . VAL A 1 111 ? 8.781 15.141 8.414 1 96.75 111 VAL A N 1
ATOM 835 C CA . VAL A 1 111 ? 8.961 13.688 8.461 1 96.75 111 VAL A CA 1
ATOM 836 C C . VAL A 1 111 ? 7.738 13 7.871 1 96.75 111 VAL A C 1
ATOM 838 O O . VAL A 1 111 ? 6.613 13.477 8.023 1 96.75 111 VAL A O 1
ATOM 841 N N . LEU A 1 112 ? 7.992 11.961 7.184 1 98.12 112 LEU A N 1
ATOM 842 C CA . LEU A 1 112 ? 6.941 11.016 6.824 1 98.12 112 LEU A CA 1
ATOM 843 C C . LEU A 1 112 ? 6.879 9.867 7.824 1 98.12 112 LEU A C 1
ATOM 845 O O . LEU A 1 112 ? 7.82 9.078 7.93 1 98.12 112 LEU A O 1
ATOM 849 N N . LYS A 1 113 ? 5.832 9.773 8.578 1 98.38 113 LYS A N 1
ATOM 850 C CA . LYS A 1 113 ? 5.582 8.609 9.43 1 98.38 113 LYS A CA 1
ATOM 851 C C . LYS A 1 113 ? 4.766 7.555 8.695 1 98.38 113 LYS A C 1
ATOM 853 O O . LYS A 1 113 ? 3.639 7.82 8.266 1 98.38 113 LYS A O 1
ATOM 858 N N . THR A 1 114 ? 5.352 6.348 8.578 1 98.81 114 THR A N 1
ATOM 859 C CA . THR A 1 114 ? 4.68 5.344 7.766 1 98.81 114 THR A CA 1
ATOM 860 C C . THR A 1 114 ? 4.738 3.975 8.438 1 98.81 114 THR A C 1
ATOM 862 O O . THR A 1 114 ? 5.559 3.75 9.328 1 98.81 114 THR A O 1
ATOM 865 N N . ILE A 1 115 ? 3.818 3.105 8.086 1 98.94 115 ILE A N 1
ATOM 866 C CA . ILE A 1 115 ? 3.895 1.655 8.227 1 98.94 115 ILE A CA 1
ATOM 867 C C . ILE A 1 115 ? 3.961 1.006 6.844 1 98.94 115 ILE A C 1
ATOM 869 O O . ILE A 1 115 ? 3.301 1.46 5.906 1 98.94 115 ILE A O 1
ATOM 873 N N . TRP A 1 116 ? 4.785 -0.052 6.754 1 98.88 116 TRP A N 1
ATOM 874 C CA . TRP A 1 116 ? 4.953 -0.669 5.441 1 98.88 116 TRP A CA 1
ATOM 875 C C . TRP A 1 116 ? 4.586 -2.148 5.488 1 98.88 116 TRP A C 1
ATOM 877 O O . TRP A 1 116 ? 4.605 -2.768 6.555 1 98.88 116 TRP A O 1
ATOM 887 N N . LEU A 1 117 ? 4.152 -2.65 4.332 1 98.88 117 LEU A N 1
ATOM 888 C CA . LEU A 1 117 ? 4.086 -4.066 3.992 1 98.88 117 LEU A CA 1
ATOM 889 C C . LEU A 1 117 ? 5.145 -4.43 2.957 1 98.88 117 LEU A C 1
ATOM 891 O O . LEU A 1 117 ? 5.367 -3.68 2.002 1 98.88 117 LEU A O 1
ATOM 895 N N . LEU A 1 118 ? 5.781 -5.492 3.174 1 98.81 118 LEU A N 1
ATOM 896 C CA . LEU A 1 118 ? 6.629 -6.137 2.176 1 98.81 118 LEU A CA 1
ATOM 897 C C . LEU A 1 118 ? 6.133 -7.547 1.869 1 98.81 118 LEU A C 1
ATOM 899 O O . LEU A 1 118 ? 6.148 -8.414 2.742 1 98.81 118 LEU A O 1
ATOM 903 N N . ARG A 1 119 ? 5.707 -7.762 0.632 1 98.5 119 ARG A N 1
ATOM 904 C CA . ARG A 1 119 ? 5.203 -9.062 0.196 1 98.5 119 ARG A CA 1
ATOM 905 C C . ARG A 1 119 ? 6.199 -9.75 -0.724 1 98.5 119 ARG A C 1
ATOM 907 O O . ARG A 1 119 ? 6.547 -9.227 -1.782 1 98.5 119 ARG A O 1
ATOM 914 N N . SER A 1 120 ? 6.629 -10.898 -0.346 1 97.44 120 SER A N 1
ATOM 915 C CA . SER A 1 120 ? 7.441 -11.766 -1.194 1 97.44 120 SER A CA 1
ATOM 916 C C . SER A 1 120 ? 6.59 -12.844 -1.851 1 97.44 120 SER A C 1
ATOM 918 O O . SER A 1 120 ? 5.594 -13.289 -1.279 1 97.44 120 SER A O 1
ATOM 920 N N . SER A 1 121 ? 7.012 -13.219 -3.002 1 95.69 121 SER A N 1
ATOM 921 C CA . SER A 1 121 ? 6.32 -14.305 -3.695 1 95.69 121 SER A CA 1
ATOM 922 C C . SER A 1 121 ? 6.605 -15.648 -3.043 1 95.69 121 SER A C 1
ATOM 924 O O . SER A 1 121 ? 7.742 -15.93 -2.648 1 95.69 121 SER A O 1
ATOM 926 N N . VAL A 1 122 ? 5.57 -16.406 -2.898 1 96.31 122 VAL A N 1
ATOM 927 C CA . VAL A 1 122 ? 5.723 -17.797 -2.447 1 96.31 122 VAL A CA 1
ATOM 928 C C . VAL A 1 122 ? 5.105 -18.75 -3.473 1 96.31 122 VAL A C 1
ATOM 930 O O . VAL A 1 122 ? 4.203 -18.359 -4.219 1 96.31 122 VAL A O 1
ATOM 933 N N . SER A 1 123 ? 5.57 -19.953 -3.492 1 93.5 123 SER A N 1
ATOM 934 C CA . SER A 1 123 ? 5.258 -20.875 -4.574 1 93.5 123 SER A CA 1
ATOM 935 C C . SER A 1 123 ? 3.93 -21.578 -4.328 1 93.5 123 SER A C 1
ATOM 937 O O . SER A 1 123 ? 3.426 -22.281 -5.207 1 93.5 123 SER A O 1
ATOM 939 N N . SER A 1 124 ? 3.43 -21.516 -3.078 1 93.88 124 SER A N 1
ATOM 940 C CA . SER A 1 124 ? 2.166 -22.172 -2.766 1 93.88 124 SER A CA 1
ATOM 941 C C . SER A 1 124 ? 1.437 -21.453 -1.633 1 93.88 124 SER A C 1
ATOM 943 O O . SER A 1 124 ? 2.043 -20.688 -0.883 1 93.88 124 SER A O 1
ATOM 945 N N . ILE A 1 125 ? 0.203 -21.766 -1.542 1 94.69 125 ILE A N 1
ATOM 946 C CA . ILE A 1 125 ? -0.644 -21.125 -0.539 1 94.69 125 ILE A CA 1
ATOM 947 C C . ILE A 1 125 ? -0.215 -21.562 0.856 1 94.69 125 ILE A C 1
ATOM 949 O O . ILE A 1 125 ? -0.351 -20.812 1.825 1 94.69 125 ILE A O 1
ATOM 953 N N . GLU A 1 126 ? 0.377 -22.781 1.045 1 96.12 126 GLU A N 1
ATOM 954 C CA . GLU A 1 126 ? 0.844 -23.281 2.332 1 96.12 126 GLU A CA 1
ATOM 955 C C . GLU A 1 126 ? 1.984 -22.438 2.881 1 96.12 126 GLU A C 1
ATOM 957 O O . GLU A 1 126 ? 2.229 -22.422 4.09 1 96.12 126 GLU A O 1
ATOM 962 N N . LYS A 1 127 ? 2.639 -21.75 2.064 1 97 127 LYS A N 1
ATOM 963 C CA . LYS A 1 127 ? 3.789 -20.938 2.449 1 97 127 LYS A CA 1
ATOM 964 C C . LYS A 1 127 ? 3.387 -19.484 2.66 1 97 127 LYS A C 1
ATOM 966 O O . LYS A 1 127 ? 4.238 -18.625 2.926 1 97 127 LYS A O 1
ATOM 971 N N . ASN A 1 128 ? 2.115 -19.203 2.564 1 97.44 128 ASN A N 1
ATOM 972 C CA . ASN A 1 128 ? 1.616 -17.828 2.646 1 97.44 128 ASN A CA 1
ATOM 973 C C . ASN A 1 128 ? 1.894 -17.219 4.016 1 97.44 128 ASN A C 1
ATOM 975 O O . ASN A 1 128 ? 2.088 -16 4.129 1 97.44 128 ASN A O 1
ATOM 979 N N . TRP A 1 129 ? 2.031 -18 5.098 1 97.62 129 TRP A N 1
ATOM 980 C CA . TRP A 1 129 ? 2.127 -17.5 6.469 1 97.62 129 TRP A CA 1
ATOM 981 C C . TRP A 1 129 ? 3.406 -16.703 6.672 1 97.62 129 TRP A C 1
ATOM 983 O O . TRP A 1 129 ? 3.484 -15.867 7.574 1 97.62 129 TRP A O 1
ATOM 993 N N . LYS A 1 130 ? 4.355 -16.844 5.875 1 97.81 130 LYS A N 1
ATOM 994 C CA . LYS A 1 130 ? 5.641 -16.172 6.047 1 97.81 130 LYS A CA 1
ATOM 995 C C . LYS A 1 130 ? 5.875 -15.156 4.934 1 97.81 130 LYS A C 1
ATOM 997 O O . LYS A 1 130 ? 6.996 -14.672 4.754 1 97.81 130 LYS A O 1
ATOM 1002 N N . ALA A 1 131 ? 4.941 -14.867 4.051 1 98.12 131 ALA A N 1
ATOM 1003 C CA . ALA A 1 131 ? 5.152 -14.18 2.783 1 98.12 131 ALA A CA 1
ATOM 1004 C C . ALA A 1 131 ? 5.137 -12.664 2.975 1 98.12 131 ALA A C 1
ATOM 1006 O O . ALA A 1 131 ? 5.613 -11.914 2.113 1 98.12 131 ALA A O 1
ATOM 1007 N N . THR A 1 132 ? 4.473 -12.133 4.051 1 98.69 132 THR A N 1
ATOM 1008 C CA . THR A 1 132 ? 4.348 -10.688 4.223 1 98.69 132 THR A CA 1
ATOM 1009 C C . THR A 1 132 ? 5.031 -10.234 5.508 1 98.69 132 THR A C 1
ATOM 1011 O O . THR A 1 132 ? 4.766 -10.781 6.582 1 98.69 132 THR A O 1
ATOM 1014 N N . ARG A 1 133 ? 5.867 -9.266 5.418 1 98.62 133 ARG A N 1
ATOM 1015 C CA . ARG A 1 133 ? 6.504 -8.586 6.539 1 98.62 133 ARG A CA 1
ATOM 1016 C C . ARG A 1 133 ? 5.91 -7.199 6.75 1 98.62 133 ARG A C 1
ATOM 1018 O O . ARG A 1 133 ? 5.461 -6.559 5.797 1 98.62 133 ARG A O 1
ATOM 1025 N N . ILE A 1 134 ? 5.922 -6.816 7.957 1 98.69 134 ILE A N 1
ATOM 1026 C CA . ILE A 1 134 ? 5.316 -5.543 8.336 1 98.69 134 ILE A CA 1
ATOM 1027 C C . ILE A 1 134 ? 6.27 -4.77 9.242 1 98.69 134 ILE A C 1
ATOM 1029 O O . ILE A 1 134 ? 6.93 -5.352 10.102 1 98.69 134 ILE A O 1
ATOM 1033 N N . GLY A 1 135 ? 6.32 -3.439 9.062 1 98.25 135 GLY A N 1
ATOM 1034 C CA . GLY A 1 135 ? 7.133 -2.639 9.969 1 98.25 135 GLY A CA 1
ATOM 1035 C C . GLY A 1 135 ? 6.832 -1.153 9.875 1 98.25 135 GLY A C 1
ATOM 1036 O O . GLY A 1 135 ? 6.004 -0.729 9.07 1 98.25 135 GLY A O 1
ATOM 1037 N N . GLU A 1 136 ? 7.422 -0.426 10.773 1 98.56 136 GLU A N 1
ATOM 1038 C CA . GLU A 1 136 ? 7.367 1.033 10.773 1 98.56 136 GLU A CA 1
ATOM 1039 C C . GLU A 1 136 ? 8.539 1.627 9.992 1 98.56 136 GLU A C 1
ATOM 1041 O O . GLU A 1 136 ? 9.609 1.022 9.922 1 98.56 136 GLU A O 1
ATOM 1046 N N . ASP A 1 137 ? 8.367 2.742 9.383 1 98.5 137 ASP A N 1
ATOM 1047 C CA . ASP A 1 137 ? 9.398 3.461 8.648 1 98.5 137 ASP A CA 1
ATOM 1048 C C . ASP A 1 137 ? 9.227 4.973 8.789 1 98.5 137 ASP A C 1
ATOM 1050 O O . ASP A 1 137 ? 8.109 5.488 8.688 1 98.5 137 ASP A O 1
ATOM 1054 N N . ILE A 1 138 ? 10.234 5.637 9.062 1 98.5 138 ILE A N 1
ATOM 1055 C CA . ILE A 1 138 ? 10.234 7.098 9.102 1 98.5 138 ILE A CA 1
ATOM 1056 C C . ILE A 1 138 ? 11.195 7.645 8.055 1 98.5 138 ILE A C 1
ATOM 1058 O O . ILE A 1 138 ? 12.336 7.18 7.941 1 98.5 138 ILE A O 1
ATOM 1062 N N . PHE A 1 139 ? 10.75 8.578 7.305 1 98.5 139 PHE A N 1
ATOM 1063 C CA . PHE A 1 139 ? 11.57 9.25 6.312 1 98.5 139 PHE A CA 1
ATOM 1064 C C . PHE A 1 139 ? 11.805 10.711 6.703 1 98.5 139 PHE A C 1
ATOM 1066 O O . PHE A 1 139 ? 10.883 11.383 7.18 1 98.5 139 PHE A O 1
ATOM 1073 N N . TYR A 1 140 ? 12.922 11.172 6.418 1 97.38 140 TYR A N 1
ATOM 1074 C CA . TYR A 1 140 ? 13.312 12.547 6.699 1 97.38 140 TYR A CA 1
ATOM 1075 C C . TYR A 1 140 ? 13.617 13.305 5.406 1 97.38 140 TYR A C 1
ATOM 1077 O O . TYR A 1 140 ? 14.32 12.789 4.535 1 97.38 140 TYR A O 1
ATOM 1085 N N . LEU A 1 141 ? 13.055 14.477 5.344 1 96.94 141 LEU A N 1
ATOM 1086 C CA . LEU A 1 141 ? 13.312 15.312 4.176 1 96.94 141 LEU A CA 1
ATOM 1087 C C . LEU A 1 141 ? 14.789 15.688 4.086 1 96.94 141 LEU A C 1
ATOM 1089 O O . LEU A 1 141 ? 15.359 16.203 5.047 1 96.94 141 LEU A O 1
ATOM 1093 N N . MET A 1 142 ? 15.32 15.328 2.904 1 95.25 142 MET A N 1
ATOM 1094 C CA . MET A 1 142 ? 16.719 15.688 2.703 1 95.25 142 MET A CA 1
ATOM 1095 C C . MET A 1 142 ? 16.844 17.156 2.285 1 95.25 142 MET A C 1
ATOM 1097 O O . MET A 1 142 ? 16.047 17.641 1.488 1 95.25 142 MET A O 1
ATOM 1101 N N . LYS A 1 143 ? 17.641 17.859 3.01 1 81 143 LYS A N 1
ATOM 1102 C CA . LYS A 1 143 ? 17.922 19.25 2.639 1 81 143 LYS A CA 1
ATOM 1103 C C . LYS A 1 143 ? 18.75 19.312 1.354 1 81 143 LYS A C 1
ATOM 1105 O O . LYS A 1 143 ? 19.609 18.469 1.126 1 81 143 LYS A O 1
ATOM 1110 N N . LYS A 1 144 ? 18.172 20.109 0.345 1 67.38 144 LYS A N 1
ATOM 1111 C CA . LYS A 1 144 ? 19.031 20.344 -0.811 1 67.38 144 LYS A CA 1
ATOM 1112 C C . LYS A 1 144 ? 20.438 20.766 -0.378 1 67.38 144 LYS A C 1
ATOM 1114 O O . LYS A 1 144 ? 20.578 21.594 0.526 1 67.38 144 LYS A O 1
ATOM 1119 N N . PRO A 1 145 ? 21.531 20.016 -0.881 1 50.62 145 PRO A N 1
ATOM 1120 C CA . PRO A 1 145 ? 22.859 20.484 -0.515 1 50.62 145 PRO A CA 1
ATOM 1121 C C . PRO A 1 145 ? 23.062 21.969 -0.824 1 50.62 145 PRO A C 1
ATOM 1123 O O . PRO A 1 145 ? 22.406 22.516 -1.721 1 50.62 145 PRO A O 1
ATOM 1126 N N . MET B 1 1 ? 9.727 -70.625 -51.062 1 40.53 1 MET B N 1
ATOM 1127 C CA . MET B 1 1 ? 10.141 -69.938 -49.844 1 40.53 1 MET B CA 1
ATOM 1128 C C . MET B 1 1 ? 9.555 -68.562 -49.781 1 40.53 1 MET B C 1
ATOM 1130 O O . MET B 1 1 ? 9.898 -67.688 -50.594 1 40.53 1 MET B O 1
ATOM 1134 N N . VAL B 1 2 ? 8.18 -68.438 -49.469 1 52.12 2 VAL B N 1
ATOM 1135 C CA . VAL B 1 2 ? 7.332 -67.25 -49.406 1 52.12 2 VAL B CA 1
ATOM 1136 C C . VAL B 1 2 ? 7.777 -66.375 -48.25 1 52.12 2 VAL B C 1
ATOM 1138 O O . VAL B 1 2 ? 7.848 -66.812 -47.094 1 52.12 2 VAL B O 1
ATOM 1141 N N . CYS B 1 3 ? 8.75 -65.438 -48.438 1 47.56 3 CYS B N 1
ATOM 1142 C CA . CYS B 1 3 ? 9.211 -64.438 -47.5 1 47.56 3 CYS B CA 1
ATOM 1143 C C . CYS B 1 3 ? 8.055 -63.594 -47.031 1 47.56 3 CYS B C 1
ATOM 1145 O O . CYS B 1 3 ? 7.43 -62.875 -47.812 1 47.56 3 CYS B O 1
ATOM 1147 N N . MET B 1 4 ? 7.305 -64.062 -46.031 1 52.44 4 MET B N 1
ATOM 1148 C CA . MET B 1 4 ? 6.262 -63.281 -45.406 1 52.44 4 MET B CA 1
ATOM 1149 C C . MET B 1 4 ? 6.84 -61.969 -44.844 1 52.44 4 MET B C 1
ATOM 1151 O O . MET B 1 4 ? 7.773 -62 -44.031 1 52.44 4 MET B O 1
ATOM 1155 N N . PHE B 1 5 ? 6.828 -60.812 -45.562 1 55.47 5 PHE B N 1
ATOM 1156 C CA . PHE B 1 5 ? 7.113 -59.5 -45.031 1 55.47 5 PHE B CA 1
ATOM 1157 C C . PHE B 1 5 ? 6.203 -59.156 -43.875 1 55.47 5 PHE B C 1
ATOM 1159 O O . PHE B 1 5 ? 4.977 -59.219 -44 1 55.47 5 PHE B O 1
ATOM 1166 N N . GLN B 1 6 ? 6.688 -59.344 -42.625 1 57.47 6 GLN B N 1
ATOM 1167 C CA . GLN B 1 6 ? 5.973 -58.844 -41.438 1 57.47 6 GLN B CA 1
ATOM 1168 C C . GLN B 1 6 ? 5.91 -57.344 -41.406 1 57.47 6 GLN B C 1
ATOM 1170 O O . GLN B 1 6 ? 6.941 -56.656 -41.531 1 57.47 6 GLN B O 1
ATOM 1175 N N . LEU B 1 7 ? 4.812 -56.719 -41.844 1 54.59 7 LEU B N 1
ATOM 1176 C CA . LEU B 1 7 ? 4.543 -55.312 -41.625 1 54.59 7 LEU B CA 1
ATOM 1177 C C . LEU B 1 7 ? 4.559 -55 -40.125 1 54.59 7 LEU B C 1
ATOM 1179 O O . LEU B 1 7 ? 3.748 -55.531 -39.375 1 54.59 7 LEU B O 1
ATOM 1183 N N . SER B 1 8 ? 5.703 -54.594 -39.594 1 61.38 8 SER B N 1
ATOM 1184 C CA . SER B 1 8 ? 5.715 -54.031 -38.25 1 61.38 8 SER B CA 1
ATOM 1185 C C . SER B 1 8 ? 4.871 -52.781 -38.156 1 61.38 8 SER B C 1
ATOM 1187 O O . SER B 1 8 ? 5.109 -51.812 -38.875 1 61.38 8 SER B O 1
ATOM 1189 N N . SER B 1 9 ? 3.641 -52.875 -37.719 1 59.94 9 SER B N 1
ATOM 1190 C CA . SER B 1 9 ? 2.834 -51.688 -37.406 1 59.94 9 SER B CA 1
ATOM 1191 C C . SER B 1 9 ? 3.49 -50.875 -36.312 1 59.94 9 SER B C 1
ATOM 1193 O O . SER B 1 9 ? 3.678 -51.344 -35.188 1 59.94 9 SER B O 1
ATOM 1195 N N . PHE B 1 10 ? 4.266 -49.875 -36.656 1 62.09 10 PHE B N 1
ATOM 1196 C CA . PHE B 1 10 ? 4.73 -48.875 -35.688 1 62.09 10 PHE B CA 1
ATOM 1197 C C . PHE B 1 10 ? 3.553 -48.188 -35.031 1 62.09 10 PHE B C 1
ATOM 1199 O O . PHE B 1 10 ? 2.785 -47.469 -35.656 1 62.09 10 PHE B O 1
ATOM 1206 N N . LEU B 1 11 ? 3.092 -48.656 -33.875 1 60.72 11 LEU B N 1
ATOM 1207 C CA . LEU B 1 11 ? 2.137 -47.938 -33.062 1 60.72 11 LEU B CA 1
ATOM 1208 C C . LEU B 1 11 ? 2.701 -46.594 -32.625 1 60.72 11 LEU B C 1
ATOM 1210 O O . LEU B 1 11 ? 3.684 -46.531 -31.875 1 60.72 11 LEU B O 1
ATOM 1214 N N . TRP B 1 12 ? 2.395 -45.469 -33.375 1 60.12 12 TRP B N 1
ATOM 1215 C CA . TRP B 1 12 ? 2.674 -44.094 -32.938 1 60.12 12 TRP B CA 1
ATOM 1216 C C . TRP B 1 12 ? 2.025 -43.812 -31.578 1 60.12 12 TRP B C 1
ATOM 1218 O O . TRP B 1 12 ? 0.797 -43.812 -31.469 1 60.12 12 TRP B O 1
ATOM 1228 N N . LEU B 1 13 ? 2.672 -44.125 -30.453 1 61.22 13 LEU B N 1
ATOM 1229 C CA . LEU B 1 13 ? 2.186 -43.656 -29.172 1 61.22 13 LEU B CA 1
ATOM 1230 C C . LEU B 1 13 ? 2.062 -42.156 -29.156 1 61.22 13 LEU B C 1
ATOM 1232 O O . LEU B 1 13 ? 3.072 -41.438 -29.188 1 61.22 13 LEU B O 1
ATOM 1236 N N . VAL B 1 14 ? 0.886 -41.531 -29.578 1 56.94 14 VAL B N 1
ATOM 1237 C CA . VAL B 1 14 ? 0.561 -40.125 -29.344 1 56.94 14 VAL B CA 1
ATOM 1238 C C . VAL B 1 14 ? 0.591 -39.812 -27.844 1 56.94 14 VAL B C 1
ATOM 1240 O O . VAL B 1 14 ? -0.278 -40.281 -27.094 1 56.94 14 VAL B O 1
ATOM 1243 N N . THR B 1 15 ? 1.745 -39.5 -27.234 1 55.81 15 THR B N 1
ATOM 1244 C CA . THR B 1 15 ? 1.788 -38.938 -25.891 1 55.81 15 THR B CA 1
ATOM 1245 C C . THR B 1 15 ? 1.007 -37.656 -25.812 1 55.81 15 THR B C 1
ATOM 1247 O O . THR B 1 15 ? 1.389 -36.656 -26.438 1 55.81 15 THR B O 1
ATOM 1250 N N . LEU B 1 16 ? -0.252 -37.688 -25.547 1 47.78 16 LEU B N 1
ATOM 1251 C CA . LEU B 1 16 ? -1.001 -36.5 -25.172 1 47.78 16 LEU B CA 1
ATOM 1252 C C . LEU B 1 16 ? -0.317 -35.75 -24.016 1 47.78 16 LEU B C 1
ATOM 1254 O O . LEU B 1 16 ? -0.329 -36.25 -22.891 1 47.78 16 LEU B O 1
ATOM 1258 N N . PHE B 1 17 ? 0.664 -34.938 -24.344 1 44.91 17 PHE B N 1
ATOM 1259 C CA . PHE B 1 17 ? 1.087 -33.969 -23.328 1 44.91 17 PHE B CA 1
ATOM 1260 C C . PHE B 1 17 ? -0.102 -33.188 -22.812 1 44.91 17 PHE B C 1
ATOM 1262 O O . PHE B 1 17 ? -0.636 -32.312 -23.516 1 44.91 17 PHE B O 1
ATOM 1269 N N . PHE B 1 18 ? -0.906 -33.656 -21.844 1 46.66 18 PHE B N 1
ATOM 1270 C CA . PHE B 1 18 ? -1.717 -32.719 -21.062 1 46.66 18 PHE B CA 1
ATOM 1271 C C . PHE B 1 18 ? -0.877 -31.562 -20.578 1 46.66 18 PHE B C 1
ATOM 1273 O O . PHE B 1 18 ? -0.043 -31.703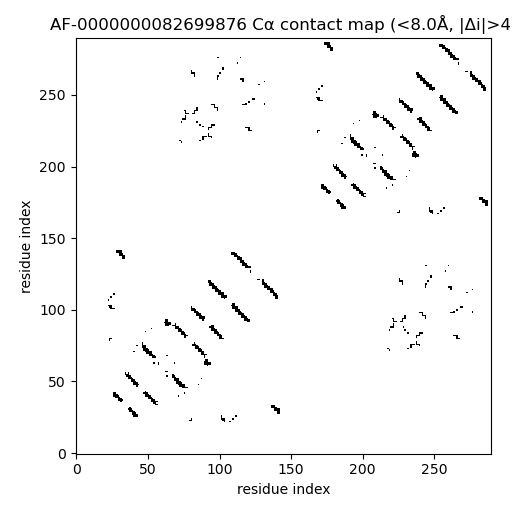 -19.688 1 46.66 18 PHE B O 1
ATOM 1280 N N . THR B 1 19 ? -0.634 -30.672 -21.391 1 42.75 19 THR B N 1
ATOM 1281 C CA . THR B 1 19 ? -0.191 -29.406 -20.812 1 42.75 19 THR B CA 1
ATOM 1282 C C . THR B 1 19 ? -1.135 -28.969 -19.688 1 42.75 19 THR B C 1
ATOM 1284 O O . THR B 1 19 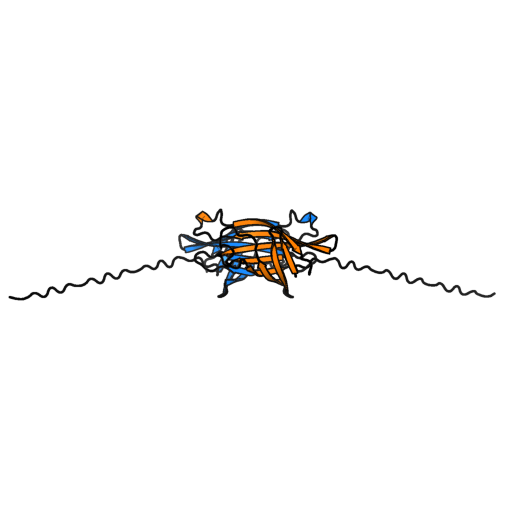? -2.303 -28.672 -19.938 1 42.75 19 THR B O 1
ATOM 1287 N N . ALA B 1 20 ? -1.112 -29.531 -18.531 1 43.09 20 ALA B N 1
ATOM 1288 C CA . ALA B 1 20 ? -1.757 -28.859 -17.406 1 43.09 20 ALA B CA 1
ATOM 1289 C C . ALA B 1 20 ? -1.636 -27.344 -17.531 1 43.09 20 ALA B C 1
ATOM 1291 O O . ALA B 1 20 ? -0.528 -26.797 -17.547 1 43.09 20 ALA B O 1
ATOM 1292 N N . GLU B 1 21 ? -2.43 -26.703 -18.328 1 45.69 21 GLU B N 1
ATOM 1293 C CA . GLU B 1 21 ? -2.463 -25.25 -18.141 1 45.69 21 GLU B CA 1
ATOM 1294 C C . GLU B 1 21 ? -2.215 -24.891 -16.688 1 45.69 21 GLU B C 1
ATOM 1296 O O . GLU B 1 21 ? -2.959 -25.312 -15.797 1 45.69 21 GLU B O 1
ATOM 1301 N N . ALA B 1 22 ? -1.021 -24.984 -16.25 1 47.94 22 ALA B N 1
ATOM 1302 C CA . ALA B 1 22 ? -0.718 -24.531 -14.891 1 47.94 22 ALA B CA 1
ATOM 1303 C C . ALA B 1 22 ? -1.683 -23.438 -14.453 1 47.94 22 ALA B C 1
ATOM 1305 O O . ALA B 1 22 ? -1.869 -22.453 -15.156 1 47.94 22 ALA B O 1
ATOM 1306 N N . ASN B 1 23 ? -2.881 -23.688 -13.961 1 53.75 23 ASN B N 1
ATOM 1307 C CA . ASN B 1 23 ? -3.924 -22.828 -13.414 1 53.75 23 ASN B CA 1
ATOM 1308 C C . ASN B 1 23 ? -3.336 -21.562 -12.789 1 53.75 23 ASN B C 1
ATOM 1310 O O . ASN B 1 23 ? -3.01 -21.547 -11.602 1 53.75 23 ASN B O 1
ATOM 1314 N N . THR B 1 24 ? -2.648 -20.703 -13.594 1 73.69 24 THR B N 1
ATOM 1315 C CA . THR B 1 24 ? -2.074 -19.422 -13.18 1 73.69 24 THR B CA 1
ATOM 1316 C C . THR B 1 24 ? -3.158 -18.484 -12.664 1 73.69 24 THR B C 1
ATOM 1318 O O . THR B 1 24 ? -4.211 -18.344 -13.281 1 73.69 24 THR B O 1
ATOM 1321 N N . CYS B 1 25 ? -3.221 -18.172 -11.43 1 88.25 25 CYS B N 1
ATOM 1322 C CA . CYS B 1 25 ? -4.137 -17.219 -10.797 1 88.25 25 CYS B CA 1
ATOM 1323 C C . CYS B 1 25 ? -4.047 -15.852 -11.445 1 88.25 25 CYS B C 1
ATOM 1325 O O . CYS B 1 25 ? -2.949 -15.375 -11.734 1 88.25 25 CYS B O 1
ATOM 1327 N N . ASN B 1 26 ? -5.199 -15.328 -11.867 1 90.44 26 ASN B N 1
ATOM 1328 C CA . ASN B 1 26 ? -5.332 -14.008 -12.469 1 90.44 26 ASN B CA 1
ATOM 1329 C C . ASN B 1 26 ? -6.051 -13.039 -11.539 1 90.44 26 ASN B C 1
ATOM 1331 O O . ASN B 1 26 ? -7.172 -13.305 -11.102 1 90.44 26 ASN B O 1
ATOM 1335 N N . VAL B 1 27 ? -5.512 -11.844 -11.328 1 95.31 27 VAL B N 1
ATOM 1336 C CA . VAL B 1 27 ? -6.062 -10.883 -10.367 1 95.31 27 VAL B CA 1
ATOM 1337 C C . VAL B 1 27 ? -7.238 -10.141 -11 1 95.31 27 VAL B C 1
ATOM 1339 O O . VAL B 1 27 ? -8.086 -9.594 -10.289 1 95.31 27 VAL B O 1
ATOM 1342 N N . THR B 1 28 ? -7.305 -10.109 -12.344 1 95.88 28 THR B N 1
ATOM 1343 C CA . THR B 1 28 ? -8.422 -9.445 -13.008 1 95.88 28 THR B CA 1
ATOM 1344 C C . THR B 1 28 ? -9.734 -10.141 -12.688 1 95.88 28 THR B C 1
ATOM 1346 O O . THR B 1 28 ? -9.844 -11.367 -12.805 1 95.88 28 THR B O 1
ATOM 1349 N N . GLY B 1 29 ? -10.711 -9.375 -12.25 1 96.88 29 GLY B N 1
ATOM 1350 C CA . GLY B 1 29 ? -12.016 -9.922 -11.922 1 96.88 29 GLY B CA 1
ATOM 1351 C C . GLY B 1 29 ? -12.734 -9.148 -10.844 1 96.88 29 GLY B C 1
ATOM 1352 O O . GLY B 1 29 ? -12.289 -8.07 -10.438 1 96.88 29 GLY B O 1
ATOM 1353 N N . THR B 1 30 ? -13.914 -9.602 -10.523 1 98.38 30 THR B N 1
ATOM 1354 C CA . THR B 1 30 ? -14.688 -9.102 -9.383 1 98.38 30 THR B CA 1
ATOM 1355 C C . THR B 1 30 ? -14.531 -10.023 -8.18 1 98.38 30 THR B C 1
ATOM 1357 O O . THR B 1 30 ? -14.742 -11.234 -8.289 1 98.38 30 THR B O 1
ATOM 1360 N N . TRP B 1 31 ? -14.18 -9.438 -7.1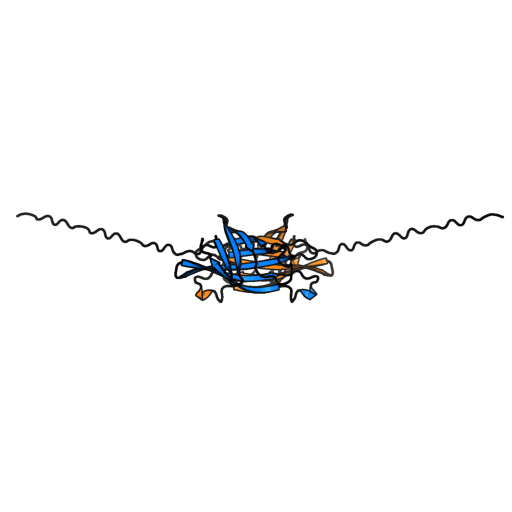13 1 98.56 31 TRP B N 1
ATOM 1361 C CA . TRP B 1 31 ? -13.828 -10.18 -5.902 1 98.56 31 TRP B CA 1
ATOM 1362 C C . TRP B 1 31 ? -14.664 -9.711 -4.715 1 98.56 31 TRP B C 1
ATOM 1364 O O . TRP B 1 31 ? -15 -8.523 -4.613 1 98.56 31 TRP B O 1
ATOM 1374 N N . GLN B 1 32 ? -14.938 -10.578 -3.812 1 98.75 32 GLN B N 1
ATOM 1375 C CA . GLN B 1 32 ? -15.633 -10.258 -2.566 1 98.75 32 GLN B CA 1
ATOM 1376 C C . GLN B 1 32 ? -14.852 -10.773 -1.358 1 98.75 32 GLN B C 1
ATOM 1378 O O . GLN B 1 32 ? -14.352 -11.898 -1.371 1 98.75 32 GLN B O 1
ATOM 1383 N N . ASN B 1 33 ? -14.711 -9.883 -0.359 1 98.5 33 ASN B N 1
ATOM 1384 C CA . ASN B 1 33 ? -14.078 -10.375 0.858 1 98.5 33 ASN B CA 1
ATOM 1385 C C . ASN B 1 33 ? -15.109 -10.812 1.894 1 98.5 33 ASN B C 1
ATOM 1387 O O . ASN B 1 33 ? -16.312 -10.758 1.635 1 98.5 33 ASN B O 1
ATOM 1391 N N . ASP B 1 34 ? -14.617 -11.281 3.086 1 97.19 34 ASP B N 1
ATOM 1392 C CA . ASP B 1 34 ? -15.477 -11.859 4.113 1 97.19 34 ASP B CA 1
ATOM 1393 C C . ASP B 1 34 ? -16.391 -10.805 4.727 1 97.19 34 ASP B C 1
ATOM 1395 O O . ASP B 1 34 ? -17.422 -11.133 5.324 1 97.19 34 ASP B O 1
ATOM 1399 N N . LEU B 1 35 ? -16.031 -9.555 4.598 1 97.69 35 LEU B N 1
ATOM 1400 C 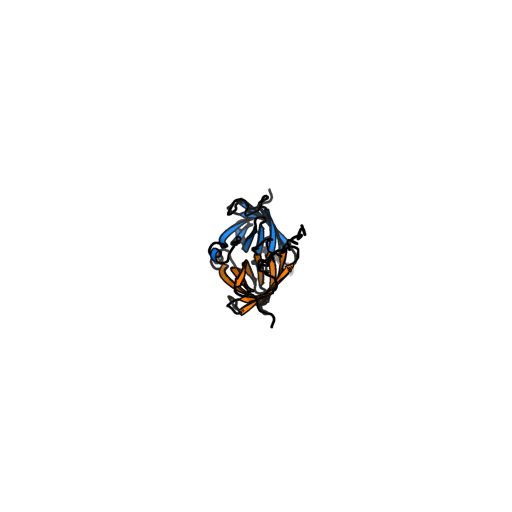CA . LEU B 1 35 ? -16.828 -8.477 5.18 1 97.69 35 LEU B CA 1
ATOM 1401 C C . LEU B 1 35 ? -17.922 -8.016 4.219 1 97.69 35 LEU B C 1
ATOM 1403 O O . LEU B 1 35 ? -18.703 -7.125 4.547 1 97.69 35 LEU B O 1
ATOM 1407 N N . GLY B 1 36 ? -17.844 -8.57 2.963 1 98.25 36 GLY B N 1
ATOM 1408 C CA . GLY B 1 36 ? -18.875 -8.25 1.985 1 98.25 36 GLY B CA 1
ATOM 1409 C C . GLY B 1 36 ? -18.469 -7.145 1.029 1 98.25 36 GLY B C 1
ATOM 1410 O O . GLY B 1 36 ? -19.266 -6.73 0.182 1 98.25 36 GLY B O 1
ATOM 1411 N N . SER B 1 37 ? -17.25 -6.605 1.163 1 98.75 37 SER B N 1
ATOM 1412 C CA . SER B 1 37 ? -16.75 -5.574 0.262 1 98.75 37 SER B CA 1
ATOM 1413 C C . SER B 1 37 ? -16.469 -6.137 -1.127 1 98.75 37 SER B C 1
ATOM 1415 O O . SER B 1 37 ? -16.141 -7.312 -1.268 1 98.75 37 SER B O 1
ATOM 1417 N N . ILE B 1 38 ? -16.625 -5.293 -2.123 1 98.88 38 ILE B N 1
ATOM 1418 C CA . ILE B 1 38 ? -16.453 -5.707 -3.512 1 98.88 38 ILE B CA 1
ATOM 1419 C C . ILE B 1 38 ? -15.258 -4.977 -4.129 1 98.88 38 ILE B C 1
ATOM 1421 O O . ILE B 1 38 ? -15.172 -3.75 -4.066 1 98.88 38 ILE B O 1
ATOM 1425 N N . LEU B 1 39 ? -14.406 -5.805 -4.664 1 98.88 39 LEU B N 1
ATOM 1426 C CA . LEU B 1 39 ? -13.188 -5.352 -5.336 1 98.88 39 LEU B CA 1
ATOM 1427 C C . LEU B 1 39 ? -13.211 -5.746 -6.809 1 98.88 39 LEU B C 1
ATOM 1429 O O . LEU B 1 39 ? -13.312 -6.934 -7.137 1 98.88 39 LEU B O 1
ATOM 1433 N N . LYS B 1 40 ? -13.172 -4.77 -7.66 1 98.75 40 LYS B N 1
ATOM 1434 C CA . LYS B 1 40 ? -13.031 -5.012 -9.094 1 98.75 40 LYS B CA 1
ATOM 1435 C C . LYS B 1 40 ? -11.648 -4.586 -9.594 1 98.75 40 LYS B C 1
ATOM 1437 O O . LYS B 1 40 ? -11.258 -3.432 -9.422 1 98.75 40 LYS B O 1
ATOM 1442 N N . LEU B 1 41 ? -11 -5.516 -10.188 1 98.38 41 LEU B N 1
ATOM 1443 C CA . LEU B 1 41 ? -9.641 -5.234 -10.641 1 98.38 41 LEU B CA 1
ATOM 1444 C C . LEU B 1 41 ? -9.477 -5.57 -12.117 1 98.38 41 LEU B C 1
ATOM 1446 O O . LEU B 1 41 ? -10.023 -6.566 -12.594 1 98.38 41 LEU B O 1
ATOM 1450 N N . SER B 1 42 ? -8.719 -4.793 -12.773 1 97.75 42 SER B N 1
ATOM 1451 C CA . SER B 1 42 ? -8.211 -5.055 -14.117 1 97.75 42 SER B CA 1
ATOM 1452 C C . SER B 1 42 ? -6.715 -4.773 -14.203 1 97.75 42 SER B C 1
ATOM 1454 O O . SER B 1 42 ? -6.238 -3.766 -13.672 1 97.75 42 SER B O 1
ATOM 1456 N N . VAL B 1 43 ? -6.008 -5.703 -14.859 1 95.69 43 VAL B N 1
ATOM 1457 C CA . VAL B 1 43 ? -4.57 -5.539 -15.055 1 95.69 43 VAL B CA 1
ATOM 1458 C C . VAL B 1 43 ? -4.281 -5.277 -16.531 1 95.69 43 VAL B C 1
ATOM 1460 O O . VAL B 1 43 ? -4.785 -5.988 -17.406 1 95.69 43 VAL B O 1
ATOM 1463 N N . ASP B 1 44 ? -3.5 -4.289 -16.766 1 91.44 44 ASP B N 1
ATOM 1464 C CA . ASP B 1 44 ? -3.17 -4.012 -18.156 1 91.44 44 ASP B CA 1
ATOM 1465 C C . ASP B 1 44 ? -1.831 -4.641 -18.531 1 91.44 44 ASP B C 1
ATOM 1467 O O . ASP B 1 44 ? -1.248 -5.395 -17.75 1 91.44 44 ASP B O 1
ATOM 1471 N N . GLN B 1 45 ? -1.392 -4.379 -19.734 1 83.25 45 GLN B N 1
ATOM 1472 C CA . GLN B 1 45 ? -0.181 -5.004 -20.25 1 83.25 45 GLN B CA 1
ATOM 1473 C C . GLN B 1 45 ? 1.054 -4.531 -19.484 1 83.25 45 GLN B C 1
ATOM 1475 O O . GLN B 1 45 ? 2.059 -5.242 -19.422 1 83.25 45 GLN B O 1
ATOM 1480 N N . GLY B 1 46 ? 0.974 -3.359 -18.891 1 82.81 46 GLY B N 1
ATOM 1481 C CA . GLY B 1 46 ? 2.086 -2.816 -18.125 1 82.81 46 GLY B CA 1
ATOM 1482 C C . GLY B 1 46 ? 2.078 -3.248 -16.672 1 82.81 46 GLY B C 1
ATOM 1483 O O . GLY B 1 46 ? 2.799 -2.682 -15.844 1 82.81 46 GLY B O 1
ATOM 1484 N N . MET B 1 47 ? 1.161 -4.164 -16.281 1 89.81 47 MET B N 1
ATOM 1485 C CA . MET B 1 47 ? 1.027 -4.746 -14.945 1 89.81 47 MET B CA 1
ATOM 1486 C C . MET B 1 47 ? 0.472 -3.727 -13.961 1 89.81 47 MET B C 1
ATOM 1488 O O . MET B 1 47 ? 0.644 -3.871 -12.75 1 89.81 47 MET B O 1
ATOM 1492 N N . PHE B 1 48 ? -0.052 -2.738 -14.586 1 95.38 48 PHE B N 1
ATOM 1493 C CA . PHE B 1 48 ? -0.784 -1.776 -13.766 1 95.38 48 PHE B CA 1
ATOM 1494 C C . PHE B 1 48 ? -2.178 -2.295 -13.438 1 95.38 48 PHE B C 1
ATOM 1496 O O . PHE B 1 48 ? -2.842 -2.893 -14.289 1 95.38 48 PHE B O 1
ATOM 1503 N N . ILE B 1 49 ? -2.539 -2.059 -12.234 1 97.62 49 ILE B N 1
ATOM 1504 C CA . ILE B 1 49 ? -3.848 -2.486 -11.742 1 97.62 49 ILE B CA 1
ATOM 1505 C C . ILE B 1 49 ? -4.77 -1.275 -11.609 1 97.62 49 ILE B C 1
ATOM 1507 O O . ILE B 1 49 ? -4.383 -0.255 -11.039 1 97.62 49 ILE B O 1
ATOM 1511 N N . GLU B 1 50 ? -5.895 -1.393 -12.156 1 97.62 50 GLU B N 1
ATOM 1512 C CA . GLU B 1 50 ? -6.957 -0.409 -11.969 1 97.62 50 GLU B CA 1
ATOM 1513 C C . GLU B 1 50 ? -8.273 -1.084 -11.594 1 97.62 50 GLU B C 1
ATOM 1515 O O . GLU B 1 50 ? -8.477 -2.268 -11.875 1 97.62 50 GLU B O 1
ATOM 1520 N N . GLY B 1 51 ? -9.133 -0.296 -10.977 1 98.19 51 GLY B N 1
ATOM 1521 C CA . GLY B 1 51 ? -10.43 -0.833 -10.625 1 98.19 51 GLY B CA 1
ATOM 1522 C C . GLY B 1 51 ? -11.18 0.031 -9.625 1 98.19 51 GLY B C 1
ATOM 1523 O O . GLY B 1 51 ? -11.055 1.257 -9.633 1 98.19 51 GLY B O 1
ATOM 1524 N N . SER B 1 52 ? -12.023 -0.655 -8.883 1 98.69 52 SER B N 1
ATOM 1525 C CA . SER B 1 52 ? -12.828 0.024 -7.871 1 98.69 52 SER B CA 1
ATOM 1526 C C . SER B 1 52 ? -13.031 -0.859 -6.645 1 98.69 52 SER B C 1
ATOM 1528 O O . SER B 1 52 ? -13 -2.088 -6.746 1 98.69 52 SER B O 1
ATOM 1530 N N . PHE B 1 53 ? -13.133 -0.22 -5.637 1 98.81 53 PHE B N 1
ATOM 1531 C CA . PHE B 1 53 ? -13.406 -0.878 -4.367 1 98.81 53 PHE B CA 1
ATOM 1532 C C . PHE B 1 53 ? -14.656 -0.291 -3.713 1 98.81 53 PHE B C 1
ATOM 1534 O O . PHE B 1 53 ? -14.727 0.918 -3.482 1 98.81 53 PHE B O 1
ATOM 1541 N N . HIS B 1 54 ? -15.594 -1.109 -3.449 1 98.81 54 HIS B N 1
ATOM 1542 C CA . HIS B 1 54 ? -16.766 -0.774 -2.646 1 98.81 54 HIS B CA 1
ATOM 1543 C C . HIS B 1 54 ? -16.703 -1.445 -1.278 1 98.81 54 HIS B C 1
ATOM 1545 O O . HIS B 1 54 ? -16.859 -2.664 -1.173 1 98.81 54 HIS B O 1
ATOM 1551 N N . THR B 1 55 ? -16.578 -0.678 -0.246 1 98.69 55 THR B N 1
ATOM 1552 C CA . THR B 1 55 ? -16.391 -1.237 1.089 1 98.69 55 THR B CA 1
ATOM 1553 C C . THR B 1 55 ? -17.734 -1.348 1.814 1 98.69 55 THR B C 1
ATOM 1555 O O . THR B 1 55 ? -18.594 -0.475 1.678 1 98.69 55 THR B O 1
ATOM 1558 N N . MET B 1 56 ? -17.797 -2.395 2.641 1 98.12 56 MET B N 1
ATOM 1559 C CA . MET B 1 56 ? -18.984 -2.549 3.488 1 98.12 56 MET B CA 1
ATOM 1560 C C . MET B 1 56 ? -18.688 -2.092 4.914 1 98.12 56 MET B C 1
ATOM 1562 O O . MET B 1 56 ? -19.578 -2.111 5.77 1 98.12 56 MET B O 1
ATOM 1566 N N . VAL B 1 57 ? -17.438 -1.661 5.199 1 97.38 57 VAL B N 1
ATOM 1567 C CA . VAL B 1 57 ? -17.094 -1.298 6.57 1 97.38 57 VAL B CA 1
ATOM 1568 C C . VAL B 1 57 ? -16.312 0.017 6.578 1 97.38 57 VAL B C 1
ATOM 1570 O O . VAL B 1 57 ? -15.719 0.399 5.566 1 97.38 57 VAL B O 1
ATOM 1573 N N . GLU B 1 58 ? -16.359 0.766 7.648 1 95.94 58 GLU B N 1
ATOM 1574 C CA . GLU B 1 58 ? -15.586 1.979 7.918 1 95.94 58 GLU B CA 1
ATOM 1575 C C . GLU B 1 58 ? -15.258 2.107 9.398 1 95.94 58 GLU B C 1
ATOM 1577 O O . GLU B 1 58 ? -16.031 1.651 10.25 1 95.94 58 GLU B O 1
ATOM 1582 N N . THR B 1 59 ? -14.125 2.668 9.68 1 93.94 59 THR B N 1
ATOM 1583 C CA . THR B 1 59 ? -13.664 2.805 11.055 1 93.94 59 THR B CA 1
ATOM 1584 C C . THR B 1 59 ? -14.508 3.836 11.805 1 93.94 59 THR B C 1
ATOM 1586 O O . THR B 1 59 ? -14.648 3.752 13.031 1 93.94 59 THR B O 1
ATOM 1589 N N . SER B 1 60 ? -14.883 4.875 11.172 1 92.31 60 SER B N 1
ATOM 1590 C CA . SER B 1 60 ? -15.781 5.902 11.688 1 92.31 60 SER B CA 1
ATOM 1591 C C . SER B 1 60 ? -16.719 6.418 10.594 1 92.31 60 SER B C 1
ATOM 1593 O O . SER B 1 60 ? -16.391 6.34 9.406 1 92.31 60 SER B O 1
ATOM 1595 N N . LYS B 1 61 ? -17.781 6.891 11.086 1 91.94 61 LYS B N 1
ATOM 1596 C CA . LYS B 1 61 ? -18.781 7.363 10.117 1 91.94 61 LYS B CA 1
ATOM 1597 C C . LYS B 1 61 ? -18.156 8.375 9.156 1 91.94 61 LYS B C 1
ATOM 1599 O O . LYS B 1 61 ? -17.578 9.375 9.578 1 91.94 61 LYS B O 1
ATOM 1604 N N . GLY B 1 62 ? -18.219 8.07 7.883 1 94.12 62 GLY B N 1
ATOM 1605 C CA . GLY B 1 62 ? -17.797 9.016 6.859 1 94.12 62 GLY B CA 1
ATOM 1606 C C . GLY B 1 62 ? -16.344 8.844 6.457 1 94.12 62 GLY B C 1
ATOM 1607 O O . GLY B 1 62 ? -15.883 9.469 5.5 1 94.12 62 GLY B O 1
ATOM 1608 N N . SER B 1 63 ? -15.609 7.969 7.129 1 92.56 63 SER B N 1
ATOM 1609 C CA . SER B 1 63 ? -14.18 7.836 6.871 1 92.56 63 SER B CA 1
ATOM 1610 C C . SER B 1 63 ? -13.922 7.262 5.484 1 92.56 63 SER B C 1
ATOM 1612 O O . SER B 1 63 ? -12.867 7.508 4.895 1 92.56 63 SER B O 1
ATOM 1614 N N . ALA B 1 64 ? -14.852 6.523 4.926 1 95.69 64 ALA B N 1
ATOM 1615 C CA . ALA B 1 64 ? -14.703 5.969 3.58 1 95.69 64 ALA B CA 1
ATOM 1616 C C . ALA B 1 64 ? -15.391 6.859 2.543 1 95.69 64 ALA B C 1
ATOM 1618 O O . ALA B 1 64 ? -15.336 6.574 1.345 1 95.69 64 ALA B O 1
ATOM 1619 N N . GLY B 1 65 ? -16.109 7.941 2.951 1 95.62 65 GLY B N 1
ATOM 1620 C CA . GLY B 1 65 ? -16.891 8.781 2.053 1 95.62 65 GLY B CA 1
ATOM 1621 C C . GLY B 1 65 ? -18.328 8.352 1.939 1 95.62 65 GLY B C 1
ATOM 1622 O O . GLY B 1 65 ? -18.703 7.25 2.363 1 95.62 65 GLY B O 1
ATOM 1623 N N . SER B 1 66 ? -19.062 9.18 1.296 1 94.88 66 SER B N 1
ATOM 1624 C CA . SER B 1 66 ? -20.516 8.977 1.246 1 94.88 66 SER B CA 1
ATOM 1625 C C . SER B 1 66 ? -20.875 7.777 0.371 1 94.88 66 SER B C 1
ATOM 1627 O O . SER B 1 66 ? -21.812 7.043 0.666 1 94.88 66 SER B O 1
ATOM 1629 N N . THR B 1 67 ? -20.141 7.543 -0.664 1 95.44 67 THR B N 1
ATOM 1630 C CA . THR B 1 67 ? -20.453 6.465 -1.592 1 95.44 67 THR B CA 1
ATOM 1631 C C . THR B 1 67 ? -19.828 5.148 -1.125 1 95.44 67 THR B C 1
ATOM 1633 O O . THR B 1 67 ? -20.188 4.078 -1.625 1 95.44 67 THR B O 1
ATOM 1636 N N . LYS B 1 68 ? -18.859 5.254 -0.209 1 97 68 LYS B N 1
ATOM 1637 C CA . LYS B 1 68 ? -18.109 4.109 0.3 1 97 68 LYS B CA 1
ATOM 1638 C C . LYS B 1 68 ? -17.453 3.34 -0.837 1 97 68 LYS B C 1
ATOM 1640 O O . LYS B 1 68 ? -17.328 2.115 -0.778 1 97 68 LYS B O 1
ATOM 1645 N N . ALA B 1 69 ? -17.172 3.998 -1.91 1 98 69 ALA B N 1
ATOM 1646 C CA . ALA B 1 69 ? -16.5 3.457 -3.086 1 98 69 ALA B CA 1
ATOM 1647 C C . ALA B 1 69 ? -15.438 4.422 -3.6 1 98 69 ALA B C 1
ATOM 1649 O O . ALA B 1 69 ? -15.578 5.641 -3.473 1 98 69 ALA B O 1
ATOM 1650 N N . SER B 1 70 ? -14.398 3.902 -4.09 1 98 70 SER B N 1
ATOM 1651 C CA . SER B 1 70 ? -13.352 4.727 -4.688 1 98 70 SER B CA 1
ATOM 1652 C C . SER B 1 70 ? -12.523 3.932 -5.688 1 98 70 SER B C 1
ATOM 1654 O O . SER B 1 70 ? -12.672 2.711 -5.793 1 98 70 SER B O 1
ATOM 1656 N N . LYS B 1 71 ? -11.742 4.598 -6.469 1 97.25 71 LYS B N 1
ATOM 1657 C CA . LYS B 1 71 ? -10.867 3.996 -7.469 1 97.25 71 LYS B CA 1
ATOM 1658 C C . LYS B 1 71 ? -9.711 3.246 -6.809 1 97.25 71 LYS B C 1
ATOM 1660 O O . LYS B 1 71 ? -9.289 3.594 -5.703 1 97.25 71 LYS B O 1
ATOM 1665 N N . VAL B 1 72 ? -9.266 2.213 -7.523 1 98.06 72 VAL B N 1
ATOM 1666 C CA . VAL B 1 72 ? -8.133 1.396 -7.102 1 98.06 72 VAL B CA 1
ATOM 1667 C C . VAL B 1 72 ? -6.977 1.569 -8.086 1 98.06 72 VAL B C 1
ATOM 1669 O O . VAL B 1 72 ? -7.188 1.587 -9.305 1 98.06 72 VAL B O 1
ATOM 1672 N N . ILE B 1 73 ? -5.773 1.705 -7.551 1 97 73 ILE B N 1
ATOM 1673 C CA . ILE B 1 73 ? -4.574 1.669 -8.383 1 97 73 ILE B CA 1
ATOM 1674 C C . ILE B 1 73 ? -3.561 0.695 -7.793 1 97 73 ILE B C 1
ATOM 1676 O O . ILE B 1 73 ? -3.539 0.475 -6.578 1 97 73 ILE B O 1
ATOM 1680 N N . GLY B 1 74 ? -2.791 0.109 -8.625 1 96.81 74 GLY B N 1
ATOM 1681 C CA . GLY B 1 74 ? -1.741 -0.767 -8.125 1 96.81 74 GLY B CA 1
ATOM 1682 C C . GLY B 1 74 ? -0.871 -1.34 -9.227 1 96.81 74 GLY B C 1
ATOM 1683 O O . GLY B 1 74 ? -0.835 -0.807 -10.344 1 96.81 74 GLY B O 1
ATOM 1684 N N . PHE B 1 75 ? -0.098 -2.391 -8.719 1 96.81 75 PHE B N 1
ATOM 1685 C CA . PHE B 1 75 ? 0.794 -3.129 -9.602 1 96.81 75 PHE B CA 1
ATOM 1686 C C . PHE B 1 75 ? 0.823 -4.605 -9.234 1 96.81 75 PHE B C 1
ATOM 1688 O O . PHE B 1 75 ? 0.488 -4.977 -8.109 1 96.81 75 PHE B O 1
ATOM 1695 N N . GLN B 1 76 ? 1.197 -5.266 -10.305 1 96.69 76 GLN B N 1
ATOM 1696 C CA . GLN B 1 76 ? 1.543 -6.668 -10.102 1 96.69 76 GLN B CA 1
ATOM 1697 C C . GLN B 1 76 ? 2.871 -7.012 -10.766 1 96.69 76 GLN B C 1
ATOM 1699 O O . GLN B 1 76 ? 3.195 -6.473 -11.828 1 96.69 76 GLN B O 1
ATOM 1704 N N . ASN B 1 77 ? 3.576 -7.828 -10.125 1 95.12 77 ASN B N 1
ATOM 1705 C CA . ASN B 1 77 ? 4.781 -8.336 -10.773 1 95.12 77 ASN B CA 1
ATOM 1706 C C . ASN B 1 77 ? 4.445 -9.383 -11.844 1 95.12 77 ASN B C 1
ATOM 1708 O O . ASN B 1 77 ? 3.295 -9.805 -11.961 1 95.12 77 ASN B O 1
ATOM 1712 N N . VAL B 1 78 ? 5.492 -9.648 -12.617 1 88.69 78 VAL B N 1
ATOM 1713 C CA . VAL B 1 78 ? 5.363 -10.703 -13.617 1 88.69 78 VAL B CA 1
ATOM 1714 C C . VAL B 1 78 ? 5.883 -12.023 -13.047 1 88.69 78 VAL B C 1
ATOM 1716 O O . VAL B 1 78 ? 6.758 -12.031 -12.18 1 88.69 78 VAL B O 1
ATOM 1719 N N . GLY B 1 79 ? 5.285 -13.148 -13.508 1 84.88 79 GLY B N 1
ATOM 1720 C CA . GLY B 1 79 ? 5.766 -14.453 -13.094 1 84.88 79 GLY B CA 1
ATOM 1721 C C . GLY B 1 79 ? 4.648 -15.461 -12.867 1 84.88 79 GLY B C 1
ATOM 1722 O O . GLY B 1 79 ? 3.496 -15.203 -13.227 1 84.88 79 GLY B O 1
ATOM 1723 N N . ASP B 1 80 ? 4.98 -16.625 -12.211 1 81.69 80 ASP B N 1
ATOM 1724 C CA . ASP B 1 80 ? 4.035 -17.719 -12.031 1 81.69 80 ASP B CA 1
ATOM 1725 C C . ASP B 1 80 ? 3.012 -17.391 -10.953 1 81.69 80 ASP B C 1
ATOM 1727 O O . ASP B 1 80 ? 1.824 -17.688 -11.102 1 81.69 80 ASP B O 1
ATOM 1731 N N . GLU B 1 81 ? 3.48 -16.891 -9.875 1 87.56 81 GLU B N 1
ATOM 1732 C CA . GLU B 1 81 ? 2.641 -16.422 -8.781 1 87.56 81 GLU B CA 1
ATOM 1733 C C . GLU B 1 81 ? 2.959 -14.977 -8.414 1 87.56 81 GLU B C 1
ATOM 1735 O O . GLU B 1 81 ? 3.576 -14.719 -7.375 1 87.56 81 GLU B O 1
ATOM 1740 N N . PRO B 1 82 ? 2.486 -14.102 -9.281 1 93.75 82 PRO B N 1
ATOM 1741 C CA . PRO B 1 82 ? 2.916 -12.711 -9.109 1 93.75 82 PRO B CA 1
ATOM 1742 C C . PRO B 1 82 ? 2.369 -12.086 -7.828 1 93.75 82 PRO B C 1
ATOM 1744 O O . PRO B 1 82 ? 1.222 -12.336 -7.453 1 93.75 82 PRO B O 1
ATOM 1747 N N . THR B 1 83 ? 3.246 -11.359 -7.152 1 97.69 83 THR B N 1
ATOM 1748 C CA . THR B 1 83 ? 2.787 -10.5 -6.066 1 97.69 83 THR B CA 1
ATOM 1749 C C . THR B 1 83 ? 2.115 -9.242 -6.613 1 97.69 83 THR B C 1
ATOM 1751 O O . THR B 1 83 ? 2.359 -8.852 -7.758 1 97.69 83 THR B O 1
ATOM 1754 N N . PHE B 1 84 ? 1.252 -8.703 -5.816 1 98.44 84 PHE B N 1
ATOM 1755 C CA . PHE B 1 84 ? 0.585 -7.477 -6.23 1 98.44 84 PHE B CA 1
ATOM 1756 C C . PHE B 1 84 ? 0.402 -6.535 -5.047 1 98.44 84 PHE B C 1
ATOM 1758 O O . PHE B 1 84 ? 0.482 -6.957 -3.893 1 98.44 84 PHE B O 1
ATOM 1765 N N . VAL B 1 85 ? 0.204 -5.348 -5.305 1 98.75 85 VAL B N 1
ATOM 1766 C CA . VAL B 1 85 ? -0.238 -4.305 -4.383 1 98.75 85 VAL B CA 1
ATOM 1767 C C . VAL B 1 85 ? -1.352 -3.482 -5.027 1 98.75 85 VAL B C 1
ATOM 1769 O O . VAL B 1 85 ? -1.305 -3.195 -6.227 1 98.75 85 VAL B O 1
ATOM 1772 N N . PHE B 1 86 ? -2.322 -3.127 -4.273 1 98.62 86 PHE B N 1
ATOM 1773 C CA . PHE B 1 86 ? -3.285 -2.125 -4.715 1 98.62 86 PHE B CA 1
ATOM 1774 C C . PHE B 1 86 ? -3.693 -1.219 -3.559 1 98.62 86 PHE B C 1
ATOM 1776 O O . PHE B 1 86 ? -3.584 -1.604 -2.393 1 98.62 86 PHE B O 1
ATOM 1783 N N . SER B 1 87 ? -4.102 -0.008 -3.896 1 98.69 87 SER B N 1
ATOM 1784 C CA . SER B 1 87 ? -4.395 1.016 -2.898 1 98.69 87 SER B CA 1
ATOM 1785 C C . SER B 1 87 ? -5.684 1.76 -3.232 1 98.69 87 SER B C 1
ATOM 1787 O O . SER B 1 87 ? -6.09 1.822 -4.395 1 98.69 87 SER B O 1
ATOM 1789 N N . VAL B 1 88 ? -6.262 2.287 -2.279 1 98.19 88 VAL B N 1
ATOM 1790 C CA . VAL B 1 88 ? -7.484 3.078 -2.379 1 98.19 88 VAL B CA 1
ATOM 1791 C C . VAL B 1 88 ? -7.34 4.355 -1.554 1 98.19 88 VAL B C 1
ATOM 1793 O O . VAL B 1 88 ? -6.898 4.312 -0.403 1 98.19 88 VAL B O 1
ATOM 1796 N N . CYS B 1 89 ? -7.695 5.477 -2.139 1 97.19 89 CYS B N 1
ATOM 1797 C CA . CYS B 1 89 ? -7.887 6.738 -1.435 1 97.19 89 CYS B CA 1
ATOM 1798 C C . CYS B 1 89 ? -9.367 6.996 -1.171 1 97.19 89 CYS B C 1
ATOM 1800 O O . CYS B 1 89 ? -10.125 7.281 -2.098 1 97.19 89 CYS B O 1
ATOM 1802 N N . TRP B 1 90 ? -9.664 6.965 0.084 1 97.25 90 TRP B N 1
ATOM 1803 C CA . TRP B 1 90 ? -11.078 7.117 0.428 1 97.25 90 TRP B CA 1
ATOM 1804 C C . TRP B 1 90 ? -11.453 8.594 0.527 1 97.25 90 TRP B C 1
ATOM 1806 O O . TRP B 1 90 ? -10.688 9.406 1.042 1 97.25 90 TRP B O 1
ATOM 1816 N N . HIS B 1 91 ? -12.625 8.938 0.175 1 95.31 91 HIS B N 1
ATOM 1817 C CA . HIS B 1 91 ? -13.055 10.328 0.118 1 95.31 91 HIS B CA 1
ATOM 1818 C C . HIS B 1 91 ? -13.164 10.93 1.515 1 95.31 91 HIS B C 1
ATOM 1820 O O . HIS B 1 91 ? -13.172 12.148 1.671 1 95.31 91 HIS B O 1
ATOM 1826 N N . GLY B 1 92 ? -13.273 10.078 2.48 1 95.25 92 GLY B N 1
ATOM 1827 C CA . GLY B 1 92 ? -13.336 10.562 3.85 1 95.25 92 GLY B CA 1
ATOM 1828 C C . GLY B 1 92 ? -11.984 10.922 4.422 1 95.25 92 GLY B C 1
ATOM 1829 O O . GLY B 1 92 ? -11.883 11.398 5.555 1 95.25 92 GLY B O 1
ATOM 1830 N N . GLY B 1 93 ? -10.875 10.664 3.697 1 95.06 93 GLY B N 1
ATOM 1831 C CA . GLY B 1 93 ? -9.57 11.164 4.109 1 95.06 93 GLY B CA 1
ATOM 1832 C C . GLY B 1 93 ? -8.594 10.055 4.473 1 95.06 93 GLY B C 1
ATOM 1833 O O . GLY B 1 93 ? -7.406 10.312 4.668 1 95.06 93 GLY B O 1
ATOM 1834 N N . SER B 1 94 ? -9.031 8.836 4.598 1 96.56 94 SER B N 1
ATOM 1835 C CA . SER B 1 94 ? -8.156 7.699 4.883 1 96.56 94 SER B CA 1
ATOM 1836 C C . SER B 1 94 ? -7.629 7.066 3.6 1 96.56 94 SER B C 1
ATOM 1838 O O . SER B 1 94 ? -8.133 7.355 2.51 1 96.56 94 SER B O 1
ATOM 1840 N N . VAL B 1 95 ? -6.625 6.297 3.756 1 97.88 95 VAL B N 1
ATOM 1841 C CA . VAL B 1 95 ? -6.113 5.504 2.643 1 97.88 95 VAL B CA 1
ATOM 1842 C C . VAL B 1 95 ? -5.945 4.051 3.078 1 97.88 95 VAL B C 1
ATOM 1844 O O . VAL B 1 95 ? -5.688 3.771 4.25 1 97.88 95 VAL B O 1
ATOM 1847 N N . SER B 1 96 ? -6.098 3.137 2.145 1 98.5 96 SER B N 1
ATOM 1848 C CA . SER B 1 96 ? -5.824 1.721 2.363 1 98.5 96 SER B CA 1
ATOM 1849 C C . SER B 1 96 ? -4.93 1.155 1.263 1 98.5 96 SER B C 1
ATOM 1851 O O . SER B 1 96 ? -4.98 1.613 0.12 1 98.5 96 SER B O 1
ATOM 1853 N N . THR B 1 97 ? -4.215 0.215 1.641 1 98.88 97 THR B N 1
ATOM 1854 C CA . THR B 1 97 ? -3.406 -0.531 0.684 1 98.88 97 THR B CA 1
ATOM 1855 C C . THR B 1 97 ? -3.342 -2.008 1.065 1 98.88 97 THR B C 1
ATOM 1857 O O . THR B 1 97 ? -3.387 -2.35 2.248 1 98.88 97 THR B O 1
ATOM 1860 N N . TRP B 1 98 ? -3.316 -2.877 0.067 1 98.88 98 TRP B N 1
ATOM 1861 C CA . TRP B 1 98 ? -3.215 -4.328 0.211 1 98.88 98 TRP B CA 1
ATOM 1862 C C . TRP B 1 98 ? -2.006 -4.863 -0.548 1 98.88 98 TRP B C 1
ATOM 1864 O O . TRP B 1 98 ? -1.768 -4.484 -1.697 1 98.88 98 TRP B O 1
ATOM 1874 N N . ALA B 1 99 ? -1.266 -5.668 0.07 1 98.94 99 ALA B N 1
ATOM 1875 C CA . ALA B 1 99 ? -0.224 -6.457 -0.584 1 98.94 99 ALA B CA 1
ATOM 1876 C C . ALA B 1 99 ? -0.53 -7.949 -0.503 1 98.94 99 ALA B C 1
ATOM 1878 O O . ALA B 1 99 ? -0.973 -8.445 0.537 1 98.94 99 ALA B O 1
ATOM 1879 N N . GLY B 1 100 ? -0.32 -8.641 -1.645 1 98.69 100 GLY B N 1
ATOM 1880 C CA . GLY B 1 100 ? -0.691 -10.047 -1.591 1 98.69 100 GLY B CA 1
ATOM 1881 C C . GLY B 1 100 ? -0.316 -10.812 -2.846 1 98.69 100 GLY B C 1
ATOM 1882 O O . GLY B 1 100 ? 0.594 -10.414 -3.574 1 98.69 100 GLY B O 1
ATOM 1883 N N . GLN B 1 101 ? -0.956 -11.93 -2.93 1 98 101 GLN B N 1
ATOM 1884 C CA . GLN B 1 101 ? -0.792 -12.875 -4.027 1 98 101 GLN B CA 1
ATOM 1885 C C . GLN B 1 101 ? -2.094 -13.617 -4.316 1 98 101 GLN B C 1
ATOM 1887 O O . GLN B 1 101 ? -2.9 -13.844 -3.41 1 98 101 GLN B O 1
ATOM 1892 N N . CYS B 1 102 ? -2.209 -13.938 -5.621 1 97.06 102 CYS B N 1
ATOM 1893 C CA . CYS B 1 102 ? -3.338 -14.742 -6.074 1 97.06 102 CYS B CA 1
ATOM 1894 C C . CYS B 1 102 ? -2.975 -16.219 -6.105 1 97.06 102 CYS B C 1
ATOM 1896 O O . CYS B 1 102 ? -1.925 -16.594 -6.629 1 97.06 102 CYS B O 1
ATOM 1898 N N . PHE B 1 103 ? -3.84 -17.047 -5.5 1 95.56 103 PHE B N 1
ATOM 1899 C CA . PHE B 1 103 ? -3.619 -18.484 -5.516 1 95.56 103 PHE B CA 1
ATOM 1900 C C . PHE B 1 103 ? -4.82 -19.219 -6.105 1 95.56 103 PHE B C 1
ATOM 1902 O O . PHE B 1 103 ? -5.969 -18.875 -5.809 1 95.56 103 PHE B O 1
ATOM 1909 N N . GLY B 1 104 ? -4.477 -20.141 -6.961 1 91.69 104 GLY B N 1
ATOM 1910 C CA . GLY B 1 104 ? -5.504 -21.078 -7.387 1 91.69 104 GLY B CA 1
ATOM 1911 C C . GLY B 1 104 ? -5.781 -22.156 -6.371 1 91.69 104 GLY B C 1
ATOM 1912 O O . GLY B 1 104 ? -4.859 -22.641 -5.707 1 91.69 104 GLY B O 1
ATOM 1913 N N . GLN B 1 105 ? -7 -22.375 -6.168 1 84.44 105 GLN B N 1
ATOM 1914 C CA . GLN B 1 105 ? -7.41 -23.469 -5.293 1 84.44 105 GLN B CA 1
ATOM 1915 C C . GLN B 1 105 ? -7.973 -24.641 -6.098 1 84.44 105 GLN B C 1
ATOM 1917 O O . GLN B 1 105 ? -8.078 -24.562 -7.324 1 84.44 105 GLN B O 1
ATOM 1922 N N . ALA B 1 106 ? -8.328 -25.594 -5.238 1 77.44 106 ALA B N 1
ATOM 1923 C CA . ALA B 1 106 ? -9 -26.719 -5.883 1 77.44 106 ALA B CA 1
ATOM 1924 C C . ALA B 1 106 ? -10.289 -26.266 -6.566 1 77.44 106 ALA B C 1
ATOM 1926 O O . ALA B 1 106 ? -10.82 -25.188 -6.262 1 77.44 106 ALA B O 1
ATOM 1927 N N . ASP B 1 107 ? -10.734 -26.922 -7.633 1 78.12 107 ASP B N 1
ATOM 1928 C CA . ASP B 1 107 ? -11.977 -26.688 -8.359 1 78.12 107 ASP B CA 1
ATOM 1929 C C . ASP B 1 107 ? -11.898 -25.422 -9.195 1 78.12 107 ASP B C 1
ATOM 1931 O O . ASP B 1 107 ? -12.93 -24.828 -9.531 1 78.12 107 ASP B O 1
ATOM 1935 N N . HIS B 1 108 ? -10.805 -24.844 -9.234 1 76.38 108 HIS B N 1
ATOM 1936 C CA . HIS B 1 108 ? -10.539 -23.688 -10.094 1 76.38 108 HIS B CA 1
ATOM 1937 C C . HIS B 1 108 ? -10.898 -22.391 -9.391 1 76.38 108 HIS B C 1
ATOM 1939 O O . HIS B 1 108 ? -11.062 -21.359 -10.039 1 76.38 108 HIS B O 1
ATOM 1945 N N . ALA B 1 109 ? -11.188 -22.609 -8.039 1 88.69 109 ALA B N 1
ATOM 1946 C CA . ALA B 1 109 ? -11.422 -21.391 -7.27 1 88.69 109 ALA B CA 1
ATOM 1947 C C . ALA B 1 109 ? -10.133 -20.594 -7.09 1 88.69 109 ALA B C 1
ATOM 1949 O O . ALA B 1 109 ? -9.047 -21.172 -7.039 1 88.69 109 ALA B O 1
ATOM 1950 N N . GLN B 1 110 ? -10.273 -19.312 -7.148 1 94.06 110 GLN B N 1
ATOM 1951 C CA . GLN B 1 110 ? -9.125 -18.438 -6.934 1 94.06 110 GLN B CA 1
ATOM 1952 C C . GLN B 1 110 ? -9.336 -17.531 -5.719 1 94.06 110 GLN B C 1
ATOM 1954 O O . GLN B 1 110 ? -10.453 -17.094 -5.449 1 94.06 110 GLN B O 1
ATOM 1959 N N . VAL B 1 111 ? -8.25 -17.266 -5.004 1 96.69 111 VAL B N 1
ATOM 1960 C CA . VAL B 1 111 ? -8.32 -16.375 -3.852 1 96.69 111 VAL B CA 1
ATOM 1961 C C . VAL B 1 111 ? -7.16 -15.383 -3.893 1 96.69 111 VAL B C 1
ATOM 1963 O O . VAL B 1 111 ? -6.062 -15.727 -4.34 1 96.69 111 VAL B O 1
ATOM 1966 N N . LEU B 1 112 ? -7.441 -14.211 -3.496 1 98.12 112 LEU B N 1
ATOM 1967 C CA . LEU B 1 112 ? -6.398 -13.25 -3.17 1 98.12 112 LEU B CA 1
ATOM 1968 C C . LEU B 1 112 ? -6.09 -13.266 -1.676 1 98.12 112 LEU B C 1
ATOM 1970 O O . LEU B 1 112 ? -6.941 -12.898 -0.86 1 98.12 112 LEU B O 1
ATOM 1974 N N . LYS B 1 113 ? -4.941 -13.695 -1.289 1 98.38 113 LYS B N 1
ATOM 1975 C CA . LYS B 1 113 ? -4.477 -13.578 0.089 1 98.38 113 LYS B CA 1
ATOM 1976 C C . LYS B 1 113 ? -3.709 -12.273 0.297 1 98.38 113 LYS B C 1
ATOM 1978 O O . LYS B 1 113 ? -2.691 -12.031 -0.356 1 98.38 113 LYS B O 1
ATOM 1983 N N . THR B 1 114 ? -4.199 -11.453 1.234 1 98.81 114 THR B N 1
ATOM 1984 C CA . THR B 1 114 ? -3.594 -10.133 1.372 1 98.81 114 THR B CA 1
ATOM 1985 C C . THR B 1 114 ? -3.443 -9.766 2.844 1 98.81 114 THR B C 1
ATOM 1987 O O . THR B 1 114 ? -4.09 -10.352 3.711 1 98.81 114 THR B O 1
ATOM 1990 N N . ILE B 1 115 ? -2.535 -8.867 3.139 1 98.94 115 ILE B N 1
ATOM 1991 C CA . ILE B 1 115 ? -2.48 -8.039 4.34 1 98.94 115 ILE B CA 1
ATOM 1992 C C . ILE B 1 115 ? -2.725 -6.574 3.969 1 98.94 115 ILE B C 1
ATOM 1994 O O . ILE B 1 115 ? -2.262 -6.105 2.928 1 98.94 115 ILE B O 1
ATOM 1998 N N . TRP B 1 116 ? -3.469 -5.883 4.84 1 98.88 116 TRP B N 1
ATOM 1999 C CA . TRP B 1 116 ? -3.801 -4.504 4.508 1 98.88 116 TRP B CA 1
ATOM 2000 C C . TRP B 1 116 ? -3.324 -3.551 5.602 1 98.88 116 TRP B C 1
ATOM 2002 O O . TRP B 1 116 ? -3.125 -3.961 6.746 1 98.88 116 TRP B O 1
ATOM 2012 N N . LEU B 1 117 ? -3.051 -2.326 5.188 1 98.88 117 LEU B N 1
ATOM 2013 C CA . LEU B 1 117 ? -2.932 -1.147 6.039 1 98.88 117 LEU B CA 1
ATOM 2014 C C . LEU B 1 117 ? -4.113 -0.207 5.832 1 98.88 117 LEU B C 1
ATOM 2016 O O . LEU B 1 117 ? -4.547 0.012 4.699 1 98.88 117 LEU B O 1
ATOM 2020 N N . LEU B 1 118 ? -4.625 0.274 6.871 1 98.81 118 LEU B N 1
ATOM 2021 C CA . LEU B 1 118 ? -5.57 1.385 6.867 1 98.81 118 LEU B CA 1
ATOM 2022 C C . LEU B 1 118 ? -5.023 2.566 7.664 1 98.81 118 LEU B C 1
ATOM 2024 O O . LEU B 1 118 ? -4.832 2.469 8.875 1 98.81 118 LEU B O 1
ATOM 2028 N N . ARG B 1 119 ? -4.777 3.668 6.977 1 98.5 119 ARG B N 1
ATOM 2029 C CA . ARG B 1 119 ? -4.258 4.875 7.605 1 98.5 119 ARG B CA 1
ATOM 2030 C C . ARG B 1 119 ? -5.336 5.945 7.715 1 98.5 119 ARG B C 1
ATOM 2032 O O . ARG B 1 119 ? -5.891 6.383 6.707 1 98.5 119 ARG B O 1
ATOM 2039 N N . SER B 1 120 ? -5.617 6.367 8.891 1 97.38 120 SER B N 1
ATOM 2040 C CA . SER B 1 120 ? -6.488 7.508 9.141 1 97.38 120 SER B CA 1
ATOM 2041 C C . SER B 1 120 ? -5.68 8.773 9.422 1 97.38 120 SER B C 1
ATOM 2043 O O . SER B 1 120 ? -4.578 8.695 9.969 1 97.38 120 SER B O 1
ATOM 2045 N N . SER B 1 121 ? -6.25 9.867 9.055 1 95.62 121 SER B N 1
ATOM 2046 C CA . SER B 1 121 ? -5.598 11.141 9.328 1 95.62 121 SER B CA 1
ATOM 2047 C C . SER B 1 121 ? -5.672 11.5 10.812 1 95.62 121 SER B C 1
ATOM 2049 O O . SER B 1 121 ? -6.703 11.289 11.453 1 95.62 121 SER B O 1
ATOM 2051 N N . VAL B 1 122 ? -4.566 11.953 11.305 1 96.25 122 VAL B N 1
ATOM 2052 C CA . VAL B 1 122 ? -4.535 12.484 12.664 1 96.25 122 VAL B CA 1
ATOM 2053 C C . VAL B 1 122 ? -4.027 13.922 12.641 1 96.25 122 VAL B C 1
ATOM 2055 O O . VAL B 1 122 ? -3.285 14.312 11.734 1 96.25 122 VAL B O 1
ATOM 2058 N N . SER B 1 123 ? -4.395 14.68 13.625 1 93.56 123 SER B N 1
ATOM 2059 C CA . SER B 1 123 ? -4.195 16.125 13.609 1 93.56 123 SER B CA 1
ATOM 2060 C C . SER B 1 123 ? -2.793 16.5 14.078 1 93.56 123 SER B C 1
ATOM 2062 O O . SER B 1 123 ? -2.385 17.656 13.977 1 93.56 123 SER B O 1
ATOM 2064 N N . SER B 1 124 ? -2.111 15.531 14.734 1 94 124 SER B N 1
ATOM 2065 C CA . SER B 1 124 ? -0.767 15.82 15.227 1 94 124 SER B CA 1
ATOM 2066 C C . SER B 1 124 ? 0.082 14.555 15.289 1 94 124 SER B C 1
ATOM 2068 O O . SER B 1 124 ? -0.45 13.438 15.273 1 94 124 SER B O 1
ATOM 2070 N N . ILE B 1 125 ? 1.331 14.773 15.367 1 94.75 125 ILE B N 1
ATOM 2071 C CA . ILE B 1 125 ? 2.281 13.664 15.383 1 94.75 125 ILE B CA 1
ATOM 2072 C C . ILE B 1 125 ? 2.117 12.859 16.672 1 94.75 125 ILE B C 1
ATOM 2074 O O . ILE B 1 125 ? 2.352 11.648 16.688 1 94.75 125 ILE B O 1
ATOM 2078 N N . GLU B 1 126 ? 1.65 13.461 17.797 1 96.12 126 GLU B N 1
ATOM 2079 C CA . GLU B 1 126 ? 1.437 12.773 19.078 1 96.12 126 GLU B CA 1
ATOM 2080 C C . GLU B 1 126 ? 0.336 11.727 18.953 1 96.12 126 GLU B C 1
ATOM 2082 O O . GLU B 1 126 ? 0.288 10.781 19.75 1 96.12 126 GLU B O 1
ATOM 2087 N N . LYS B 1 127 ? -0.488 11.859 18.031 1 97 127 LYS B N 1
ATOM 2088 C CA . LYS B 1 127 ? -1.62 10.953 17.844 1 97 127 LYS B CA 1
ATOM 2089 C C . LYS B 1 127 ? -1.301 9.883 16.797 1 97 127 LYS B C 1
ATOM 2091 O O . LYS B 1 127 ? -2.16 9.062 16.453 1 97 127 LYS B O 1
ATOM 2096 N N . ASN B 1 128 ? -0.085 9.867 16.328 1 97.44 128 ASN B N 1
ATOM 2097 C CA . ASN B 1 128 ? 0.314 8.961 15.258 1 97.44 128 ASN B CA 1
ATOM 2098 C C . ASN B 1 128 ? 0.22 7.504 15.695 1 97.44 128 ASN B C 1
ATOM 2100 O O . ASN B 1 128 ? -0.041 6.625 14.875 1 97.44 128 ASN B O 1
ATOM 2104 N N . TRP B 1 129 ? 0.325 7.176 16.969 1 97.62 129 TRP B N 1
ATOM 2105 C CA . TRP B 1 129 ? 0.421 5.809 17.484 1 97.62 129 TRP B CA 1
ATOM 2106 C C . TRP B 1 129 ? -0.862 5.035 17.203 1 97.62 129 TRP B C 1
ATOM 2108 O O . TRP B 1 129 ? -0.848 3.803 17.125 1 97.62 129 TRP B O 1
ATOM 2118 N N . LYS B 1 130 ? -1.918 5.656 16.984 1 97.75 130 LYS B N 1
ATOM 2119 C CA . LYS B 1 130 ? -3.201 4.988 16.781 1 97.75 130 LYS B CA 1
ATOM 2120 C C . LYS B 1 130 ? -3.689 5.156 15.344 1 97.75 130 LYS B C 1
ATOM 2122 O O . LYS B 1 130 ? -4.852 4.879 15.039 1 97.75 130 LYS B O 1
ATOM 2127 N N . ALA B 1 131 ? -2.943 5.719 14.422 1 98.06 131 ALA B N 1
ATOM 2128 C CA . ALA B 1 131 ? -3.414 6.223 13.133 1 98.06 131 ALA B CA 1
ATOM 2129 C C . ALA B 1 131 ? -3.482 5.102 12.102 1 98.06 131 ALA B C 1
ATOM 2131 O O . ALA B 1 131 ? -4.148 5.238 11.07 1 98.06 131 ALA B O 1
ATOM 2132 N N . THR B 1 132 ? -2.686 3.996 12.266 1 98.69 132 THR B N 1
ATOM 2133 C CA . THR B 1 132 ? -2.645 2.945 11.258 1 98.69 132 THR B CA 1
ATOM 2134 C C . THR B 1 132 ? -3.146 1.623 11.828 1 98.69 132 THR B C 1
ATOM 2136 O O . THR B 1 132 ? -2.674 1.177 12.875 1 98.69 132 THR B O 1
ATOM 2139 N N . ARG B 1 133 ? -4.055 1.016 11.172 1 98.56 133 ARG B N 1
ATOM 2140 C CA . ARG B 1 133 ? -4.551 -0.324 11.469 1 98.56 133 ARG B CA 1
ATOM 2141 C C . ARG B 1 133 ? -4.039 -1.337 10.453 1 98.56 133 ARG B C 1
ATOM 2143 O O . ARG B 1 133 ? -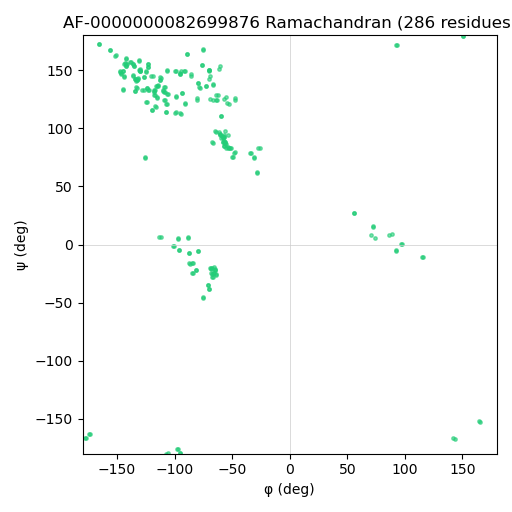3.787 -0.99 9.297 1 98.56 133 ARG B O 1
ATOM 2150 N N . ILE B 1 134 ? -3.902 -2.506 10.922 1 98.62 134 ILE B N 1
ATOM 2151 C CA . ILE B 1 134 ? -3.34 -3.57 10.094 1 98.62 134 ILE B CA 1
ATOM 2152 C C . ILE B 1 134 ? -4.191 -4.832 10.227 1 98.62 134 ILE B C 1
ATOM 2154 O O . ILE B 1 134 ? -4.664 -5.152 11.32 1 98.62 134 ILE B O 1
ATOM 2158 N N . GLY B 1 135 ? -4.359 -5.559 9.117 1 98.19 135 GLY B N 1
ATOM 2159 C CA . GLY B 1 135 ? -5.07 -6.824 9.211 1 98.19 135 GLY B CA 1
ATOM 2160 C C . GLY B 1 135 ? -4.902 -7.695 7.98 1 98.19 135 GLY B C 1
ATOM 2161 O O . GLY B 1 135 ? -4.238 -7.297 7.02 1 98.19 135 GLY B O 1
ATOM 2162 N N . GLU B 1 136 ? -5.391 -8.891 8.086 1 98.56 136 GLU B N 1
ATOM 2163 C CA . GLU B 1 136 ? -5.445 -9.828 6.965 1 98.56 136 GLU B CA 1
ATOM 2164 C C . GLU B 1 136 ? -6.766 -9.711 6.215 1 98.56 136 GLU B C 1
ATOM 2166 O O . GLU B 1 136 ? -7.785 -9.336 6.793 1 98.56 136 GLU B O 1
ATOM 2171 N N . ASP B 1 137 ? -6.773 -9.961 4.953 1 98.5 137 ASP B N 1
ATOM 2172 C CA . ASP B 1 137 ? -7.969 -9.953 4.113 1 98.5 137 ASP B CA 1
ATOM 2173 C C . ASP B 1 137 ? -7.883 -11.023 3.029 1 98.5 137 ASP B C 1
ATOM 2175 O O . ASP B 1 137 ? -6.832 -11.203 2.408 1 98.5 137 ASP B O 1
ATOM 2179 N N . ILE B 1 138 ? -8.883 -11.734 2.855 1 98.5 138 ILE B N 1
ATOM 2180 C CA . ILE B 1 138 ? -8.984 -12.711 1.772 1 98.5 138 ILE B CA 1
ATOM 2181 C C . ILE B 1 138 ? -10.141 -12.336 0.847 1 98.5 138 ILE B C 1
ATOM 2183 O O . ILE B 1 138 ? -11.25 -12.039 1.312 1 98.5 138 ILE B O 1
ATOM 2187 N N . PHE B 1 139 ? -9.883 -12.328 -0.407 1 98.5 139 PHE B N 1
ATOM 2188 C CA . PHE B 1 139 ? -10.906 -12.078 -1.416 1 98.5 139 PHE B CA 1
ATOM 2189 C C . PHE B 1 139 ? -11.18 -13.328 -2.24 1 98.5 139 PHE B C 1
ATOM 2191 O O . PHE B 1 139 ? -10.25 -14.047 -2.607 1 98.5 139 PHE B O 1
ATOM 2198 N N . TYR B 1 140 ? -12.359 -13.508 -2.584 1 97.38 140 TYR B N 1
ATOM 2199 C CA . TYR B 1 140 ? -12.797 -14.641 -3.393 1 97.38 140 TYR B CA 1
ATOM 2200 C C . TYR B 1 140 ? -13.359 -14.172 -4.73 1 97.38 140 TYR B C 1
ATOM 2202 O O . TYR B 1 140 ? -14.156 -13.227 -4.777 1 97.38 140 TYR B O 1
ATOM 2210 N N . LEU B 1 141 ? -12.906 -14.836 -5.758 1 96.94 141 LEU B N 1
ATOM 2211 C CA . LEU B 1 141 ? -13.406 -14.508 -7.09 1 96.94 141 LEU B CA 1
ATOM 2212 C C . LEU B 1 141 ? -14.898 -14.797 -7.191 1 96.94 141 LEU B C 1
ATOM 2214 O O . LEU B 1 141 ? -15.344 -15.906 -6.895 1 96.94 141 LEU B O 1
ATOM 2218 N N . MET B 1 142 ? -15.578 -13.711 -7.574 1 95.19 142 MET B N 1
ATOM 2219 C CA . MET B 1 142 ? -17.016 -13.898 -7.754 1 95.19 142 MET B CA 1
ATOM 2220 C C . MET B 1 142 ? -17.328 -14.539 -9.102 1 95.19 142 MET B C 1
ATOM 2222 O O . MET B 1 142 ? -16.703 -14.195 -10.109 1 95.19 142 MET B O 1
ATOM 2226 N N . LYS B 1 143 ? -18.016 -15.617 -9.07 1 80.69 143 LYS B N 1
ATOM 2227 C CA . LYS B 1 143 ? -18.453 -16.266 -10.305 1 80.69 143 LYS B CA 1
ATOM 2228 C C . LYS B 1 143 ? -19.469 -15.398 -11.039 1 80.69 143 LYS B C 1
ATOM 2230 O O . LYS B 1 143 ? -20.312 -14.758 -10.414 1 80.69 143 LYS B O 1
ATOM 2235 N N . LYS B 1 144 ? -19.141 -15.078 -12.367 1 67.06 144 LYS B N 1
ATOM 2236 C CA . LYS B 1 144 ? -20.188 -14.438 -13.156 1 67.06 144 LYS B CA 1
ATOM 2237 C C . LYS B 1 144 ? -21.516 -15.172 -13 1 67.06 144 LYS B C 1
ATOM 2239 O O . LYS B 1 144 ? -21.562 -16.406 -13.031 1 67.06 144 LYS B O 1
ATOM 2244 N N . PRO B 1 145 ? -22.609 -14.414 -12.562 1 50.25 145 PRO B N 1
ATOM 2245 C CA . PRO B 1 145 ? -23.891 -15.117 -12.484 1 50.25 145 PRO B CA 1
ATOM 2246 C C . PRO B 1 145 ? -24.234 -15.859 -13.781 1 50.25 145 PRO B C 1
ATOM 2248 O O . PRO B 1 145 ? -23.781 -15.469 -14.859 1 50.25 145 PRO B O 1
#

InterPro domains:
  IPR005468 Avidin/streptavidin [PF01382] (22-140)
  IPR005468 Avidin/streptavidin [PS51326] (23-144)
  IPR005469 Avidin [PR00709] (27-41)
  IPR005469 Avidin [PR00709] (94-104)
  IPR005469 Avidin [PR00709] (112-123)
  IPR005469 Avidin [PR00709] (129-145)
  IPR036896 Avidin-like superfamily [G3DSA:2.40.128.30] (21-143)
  IPR036896 Avidin-like superfamily [SSF50876] (24-141)
  IPR051764 Avidin/Streptavidin-related [PTHR34399] (6-144)

pLDDT: mean 87.94, std 16.98, range [40.06, 98.94]

Sequence (290 aa):
MVCMFQLSSFLWLVTLFFTAEANTCNVTGTWQNDLGSILKLSVDQGMFIEGSFHTMVETSKGSAGSTKASKVIGFQNVGDEPTFVFSVCWHGGSVSTWAGQCFGQADHAQVLKTIWLLRSSVSSIEKNWKATRIGEDIFYLMKKPMVCMFQLSSFLWLVTLFFTAEANTCNVTGTWQNDLGSILKLSVDQGMFIEGSFHTMVETSKGSAGSTKASKVIGFQNVGDEPTFVFSVCWHGGSVSTWAGQCFGQADHAQVLKTIWLLRSSVSSIEKNWKATRIGEDIFYLMKKP

Solvent-accessible surface area (backbone atoms only — not comparable to full-atom values): 16041 Å² total; per-residue (Å²): 137,84,78,77,79,78,80,79,77,78,76,80,78,78,75,77,74,74,69,68,70,72,74,60,48,69,78,54,43,46,27,36,32,92,77,65,22,39,39,36,37,42,63,48,95,84,30,37,31,37,42,36,37,37,53,68,72,62,94,44,95,52,34,36,25,93,79,26,49,36,56,31,43,37,38,39,46,79,71,78,46,32,16,30,37,39,35,34,65,30,75,41,32,25,29,37,36,36,38,29,37,43,38,56,46,79,95,76,40,43,35,38,48,32,42,35,42,37,26,47,59,52,96,45,77,88,49,49,86,74,27,62,46,74,49,77,48,51,30,35,63,55,74,81,130,134,85,79,77,78,76,78,78,79,77,78,78,77,78,76,76,75,73,70,67,70,71,74,61,49,69,78,55,45,47,27,35,33,91,77,64,22,40,40,36,36,40,63,50,97,84,31,37,30,37,40,35,37,37,54,68,74,63,94,45,93,52,35,36,24,94,80,27,48,35,57,29,43,36,37,42,44,78,70,78,46,31,16,30,38,40,33,36,63,29,74,40,33,22,31,37,37,37,37,29,36,45,39,58,45,79,96,75,39,42,35,38,48,32,41,35,44,39,28,48,60,50,96,46,77,89,50,49,87,74,26,63,47,74,46,77,46,51,31,35,62,55,74,81,128

Organism: NCBI:txid1415580

Secondary structure (DSSP, 8-state):
----------------------------EEEEETT--EEEEEE-TTSEEEEEEE-S--SSTTTT-SSSEEEEEEEE--SSS-EEEEEEE-TTS-EEEEEEEEEE-GGG-EEEEEEEEEE---SSGGGGGGSEEEEEEEEEEPPP-/----------------------------EEEEETT--EEEEEE-TT-EEEEEEE-S--SSTTTT-SS-EEEEEEEE--SSS-EEEEEEE-TTS-EEEEEEEEEE-GGG-EEEEEEEEEE---SSGGGGGGSEEEEEEEEEEPPP-

Radius of gyration: 28.07 Å; Cα contacts (8 Å, |Δi|>4): 672; chains: 2; bounding box: 47×152×71 Å

Nearest PDB structures (foldseek):
  4bj8-assembly3_L  TM=9.662E-01  e=1.190E-14  Danio rerio
  2of8-assembly1_B  TM=9.045E-01  e=1.963E-11  Gallus gallus
  2fhl-assembly1_A  TM=9.023E-01  e=1.767E-11  Gallus gallus
  4bcs-assembly1_A  TM=8.986E-01  e=2.552E-11  Gallus gallus
  2mf6-assembly1_C  TM=8.902E-01  e=5.613E-11  Gallus gallus

Foldseek 3Di:
DPPPPDPPPPPPPPPPPPPPPLLQFDPAAWKAWPQGKIWHWDADPVQKIKTKIADPDDPDPQLQHDRSMFMKIWGWDDDRWIKIKIKGQGPNGKIKMWIFTWDADPPSWIKTKIKMKIAADDPDPVPRVPGIDIDIIMITGDDDD/DPPPPPPPPPPPPPPPPPPPPLLQFDPAAWKAWPQGKIWHWDQDPVQKIKTKIADPDDPDPQLQHDRSMFMKIWGWDDDRWIKIKIKGQGPNGKIKMWIFTWDADPPSWIKTKIKMKIAADDPDPVPRVPGIDIDIIMITGDDDD